Protein AF-A0A950NFQ5-F1 (afdb_monomer_lite)

Secondary structure (DSSP, 8-state):
--TTS-------SEEEE-TTSEEEEE-TT--SSS---SGGG-----EEEEE--TTTTT---GGG--S--EEEEEEEE-SS-SSTT-TTTTEEEEEEETTTTEEEEEETTSPBP--PPTTTT--TTSPTTEEEEEEEEETTEEEEEEEEB-TTSSSB---TTBEEEEEE-TTSSB-BGGGB-EEEESTT-BSEEEEEEEPTTGGG---TT-PPEEEEEETTT-BEEEEETTT--EEEE-B-SSSPBPB-TTEEEEEE--SBTTB-TT-EEEEE-TTTTTS-EEEEE----TT----THHHHHHHHHHHHHHHHHHHHHHHHHHT--HHHHHHHHHHHHHHHHHHHHHHHHHHHHHHHHTT-

Sequence (360 aa):
PDKAGQATSLPAVFLFATEDGTIVGWNPGIDPTGRFDGPNGASTHAVIAMDHSGNNFTNPDPGQQTGAVYKGLAVATSSTPIIPADADSTALLYVSNFRAGVVEVYDAKFNRVTALPAGAFRDPRLPAHYAPFNVQALGGKIYVSYARQNATGHDDVAGPHRGFVDVFNPDGNPGLPNGKVRLISRGPLDSPWGLAIAPQAFAGLGPPHNDPVLLVGNFGNGFINAFDATTGTPLGQLKDPDGEPIQIDGLWTLKFGNGGSGGAANTLYFTAGPFGESHGLFGSLNTAAPGSPEGPAEAQWVRANVEVVQLDLQQLIDDSSSGASAATIRQDVQTLDADSQKLSGVERAFAQDTLADAGR

pLDDT: mean 93.0, std 5.63, range [53.12, 98.94]

Radius of gyration: 21.9 Å; chains: 1; bounding box: 50×56×56 Å

Foldseek 3Di:
DFLVPDDDDDQAPDWDFAQLAFIWGADQRDEPVSQLPDPVSGHPDIGTLDDQNQCVVPDPDLLPGDGFGWQEKEKDAAPAALQPVDRQRRIKMWTWRQQVQFIWIAGSSRHTDPRFDDQQQDDPPDDPQKGFNYWYCAPQKIKTKIAGADPSSSDGDWDAQGIWIFIAHPSRFHGAPPRGTTQAGTHRATQWAAWDFADFCQLPFADPVRATKIWTQHQRWQWIWIARPHRSHTRGTDADLQRHTDGDHQWHYWYAAPCPPRDRRNKIWTWGQHLVNPDIDTDIDHHDHRPDDDDCVLVVVLVVLVVVLVVLVVVLVVCVVVVHDPVVNVVSVVSSVSSVVVSVVSVVVSVVVVVVVVVD

Structure (mmCIF, N/CA/C/O backbone):
data_AF-A0A950NFQ5-F1
#
_entry.id   AF-A0A950NFQ5-F1
#
loop_
_atom_site.group_PDB
_atom_site.id
_atom_site.type_symbol
_atom_site.label_atom_id
_atom_site.label_alt_id
_atom_site.label_comp_id
_atom_site.label_asym_id
_atom_site.label_entity_id
_atom_site.label_seq_id
_atom_site.pdbx_PDB_ins_code
_atom_site.Cartn_x
_atom_site.Cartn_y
_atom_site.Cartn_z
_atom_site.occupancy
_atom_site.B_iso_or_equiv
_atom_site.auth_seq_id
_atom_site.auth_comp_id
_atom_site.auth_asym_id
_atom_site.auth_atom_id
_atom_site.pdbx_PDB_model_num
ATOM 1 N N . PRO A 1 1 ? 12.672 19.219 -18.430 1.00 82.12 1 PRO A N 1
ATOM 2 C CA . PRO A 1 1 ? 14.057 19.747 -18.438 1.00 82.12 1 PRO A CA 1
ATOM 3 C C . PRO A 1 1 ? 14.540 19.981 -17.006 1.00 82.12 1 PRO A C 1
ATOM 5 O O . PRO A 1 1 ? 13.712 20.016 -16.098 1.00 82.12 1 PRO A O 1
ATOM 8 N N . ASP A 1 2 ? 15.844 20.149 -16.805 1.00 87.69 2 ASP A N 1
ATOM 9 C CA . ASP A 1 2 ? 16.364 20.722 -15.561 1.00 87.69 2 ASP A CA 1
ATOM 10 C C . ASP A 1 2 ? 16.234 22.259 -15.540 1.00 87.69 2 ASP A C 1
ATOM 12 O O . ASP A 1 2 ? 15.726 22.874 -16.483 1.00 87.69 2 ASP A O 1
ATOM 16 N N . LYS A 1 3 ? 16.700 22.901 -14.460 1.00 87.12 3 LYS A N 1
ATOM 17 C CA . LYS A 1 3 ? 16.652 24.368 -14.303 1.00 87.12 3 LYS A CA 1
ATOM 18 C C . LYS A 1 3 ? 17.469 25.136 -15.347 1.00 87.12 3 LYS A C 1
ATOM 20 O O . LYS A 1 3 ? 17.242 26.328 -15.524 1.00 87.12 3 LYS A O 1
ATOM 25 N N . ALA A 1 4 ? 18.411 24.483 -16.027 1.00 88.12 4 ALA A N 1
ATOM 26 C CA . ALA A 1 4 ? 19.171 25.073 -17.125 1.00 88.12 4 ALA A CA 1
ATOM 27 C C . ALA A 1 4 ? 18.482 24.867 -18.488 1.00 88.12 4 ALA A C 1
ATOM 29 O O . ALA A 1 4 ? 19.031 25.256 -19.519 1.00 88.12 4 ALA A O 1
ATOM 30 N N . GLY A 1 5 ? 17.292 24.257 -18.511 1.00 83.44 5 GLY A N 1
ATOM 31 C CA . GLY A 1 5 ? 16.557 23.946 -19.732 1.00 83.44 5 GLY A CA 1
ATOM 32 C C . GLY A 1 5 ? 17.081 22.710 -20.466 1.00 83.44 5 GLY A C 1
ATOM 33 O O . GLY A 1 5 ? 16.646 22.453 -21.588 1.00 83.44 5 GLY A O 1
ATOM 34 N N . GLN A 1 6 ? 17.995 21.934 -19.872 1.00 87.12 6 GLN A N 1
ATOM 35 C CA . GLN A 1 6 ? 18.568 20.758 -20.526 1.00 87.12 6 GLN A CA 1
ATOM 36 C C . GLN A 1 6 ? 17.659 19.534 -20.373 1.00 87.12 6 GLN A C 1
ATOM 38 O O . GLN A 1 6 ? 16.977 19.346 -19.360 1.00 87.12 6 GLN A O 1
ATOM 43 N N . ALA A 1 7 ? 17.623 18.693 -21.409 1.00 85.81 7 ALA A N 1
ATOM 44 C CA . ALA A 1 7 ? 16.957 17.399 -21.352 1.00 85.81 7 ALA A CA 1
ATOM 45 C C . ALA A 1 7 ? 17.807 16.437 -20.508 1.00 85.81 7 ALA A C 1
ATOM 47 O O . ALA A 1 7 ? 18.794 15.882 -20.985 1.00 85.81 7 ALA A O 1
ATOM 48 N N . THR A 1 8 ? 17.406 16.265 -19.252 1.00 85.69 8 THR A N 1
ATOM 49 C CA . THR A 1 8 ? 18.132 15.504 -18.231 1.00 85.69 8 THR A CA 1
ATOM 50 C C . THR A 1 8 ? 17.191 14.476 -17.598 1.00 85.69 8 THR A C 1
ATOM 52 O O . THR A 1 8 ? 15.994 14.731 -17.464 1.00 85.69 8 THR A O 1
ATOM 55 N N . SER A 1 9 ? 17.732 13.324 -17.191 1.00 84.44 9 SER A N 1
ATOM 56 C CA . SER A 1 9 ? 17.061 12.358 -16.311 1.00 84.44 9 SER A CA 1
ATOM 57 C C . SER A 1 9 ? 17.780 12.324 -14.963 1.00 84.44 9 SER A C 1
ATOM 59 O O . SER A 1 9 ? 19.012 12.335 -14.920 1.00 84.44 9 SER A O 1
ATOM 61 N N . LEU A 1 10 ? 17.020 12.307 -13.869 1.00 88.44 10 LEU A N 1
ATOM 62 C CA . LEU A 1 10 ? 17.530 12.202 -12.502 1.00 88.44 10 LEU A CA 1
ATOM 63 C C . LEU A 1 10 ? 16.769 11.105 -11.747 1.00 88.44 10 LEU A C 1
ATOM 65 O O . LEU A 1 10 ? 15.600 10.867 -12.056 1.00 88.44 10 LEU A O 1
ATOM 69 N N . PRO A 1 11 ? 17.386 10.469 -10.732 1.00 89.94 11 PRO A N 1
ATOM 70 C CA . PRO A 1 11 ? 16.697 9.493 -9.895 1.00 89.94 11 PRO A CA 1
ATOM 71 C C . PRO A 1 11 ? 15.436 10.087 -9.263 1.00 89.94 11 PRO A C 1
ATOM 73 O O . PRO A 1 11 ? 15.474 11.194 -8.721 1.00 89.94 11 PRO A O 1
ATOM 76 N N . ALA A 1 12 ? 14.324 9.359 -9.314 1.00 92.12 12 ALA A N 1
ATOM 77 C CA . ALA A 1 12 ? 13.096 9.782 -8.656 1.00 92.12 12 ALA A CA 1
ATOM 78 C C . ALA A 1 12 ? 13.281 9.800 -7.129 1.00 92.12 12 ALA A C 1
ATOM 80 O O . ALA A 1 12 ? 13.853 8.877 -6.551 1.00 92.12 12 ALA A O 1
ATOM 81 N N . VAL A 1 13 ? 12.786 10.854 -6.480 1.00 92.62 13 VAL A N 1
ATOM 82 C CA . VAL A 1 13 ? 12.695 10.946 -5.014 1.00 92.62 13 VAL A CA 1
ATOM 83 C C . VAL A 1 13 ? 11.428 10.243 -4.529 1.00 92.62 13 VAL A C 1
ATOM 85 O O . VAL A 1 13 ? 11.452 9.561 -3.508 1.00 92.62 13 VAL A O 1
ATOM 88 N N . PHE A 1 14 ? 10.344 10.368 -5.297 1.00 92.44 14 PHE A N 1
ATOM 89 C CA . PHE A 1 14 ? 9.097 9.639 -5.087 1.00 92.44 14 PHE A CA 1
ATOM 90 C C . PHE A 1 14 ? 8.694 8.911 -6.364 1.00 92.44 14 PHE A C 1
ATOM 92 O O . PHE A 1 14 ? 8.826 9.455 -7.461 1.00 92.44 14 PHE A O 1
ATOM 99 N N . LEU A 1 15 ? 8.190 7.692 -6.199 1.00 95.31 15 LEU A N 1
ATOM 100 C CA . LEU A 1 15 ? 7.553 6.911 -7.251 1.00 95.31 15 LEU A CA 1
ATOM 101 C C . LEU A 1 15 ? 6.092 6.706 -6.885 1.00 95.31 15 LEU A C 1
ATOM 103 O O . LEU A 1 15 ? 5.779 6.451 -5.723 1.00 95.31 15 LEU A O 1
ATOM 107 N N . PHE A 1 16 ? 5.227 6.773 -7.887 1.00 95.19 16 PHE A N 1
ATOM 108 C CA . PHE A 1 16 ? 3.797 6.560 -7.738 1.00 95.19 16 PHE A CA 1
ATOM 109 C C . PHE A 1 16 ? 3.345 5.504 -8.743 1.00 95.19 16 PHE A C 1
ATOM 111 O O . PHE A 1 16 ? 3.762 5.520 -9.904 1.00 95.19 16 PHE A O 1
ATOM 118 N N . ALA A 1 17 ? 2.498 4.594 -8.275 1.00 96.25 17 ALA A N 1
ATOM 119 C CA . ALA A 1 17 ? 1.718 3.699 -9.113 1.00 96.25 17 ALA A CA 1
ATOM 120 C C . ALA A 1 17 ? 0.348 4.332 -9.332 1.00 96.25 17 ALA A C 1
ATOM 122 O O . ALA A 1 17 ? -0.205 4.911 -8.398 1.00 96.25 17 ALA A O 1
ATOM 123 N N . THR A 1 18 ? -0.173 4.232 -10.550 1.00 95.81 18 THR A N 1
ATOM 124 C CA . THR A 1 18 ? -1.505 4.735 -10.882 1.00 95.81 18 THR A CA 1
ATOM 125 C C . THR A 1 18 ? -2.417 3.600 -11.322 1.00 95.81 18 THR A C 1
ATOM 127 O O . THR A 1 18 ? -1.996 2.638 -11.977 1.00 95.81 18 THR A O 1
ATOM 130 N N . GLU A 1 19 ? -3.699 3.743 -11.009 1.00 94.50 19 GLU A N 1
ATOM 131 C CA . GLU A 1 19 ? -4.731 2.813 -11.469 1.00 94.50 19 GLU A CA 1
ATOM 132 C C . GLU A 1 19 ? -4.954 2.895 -12.980 1.00 94.50 19 GLU A C 1
ATOM 134 O O . GLU A 1 19 ? -5.378 1.924 -13.598 1.00 94.50 19 GLU A O 1
ATOM 139 N N . ASP A 1 20 ? -4.529 3.996 -13.597 1.00 91.69 20 ASP A N 1
ATOM 140 C CA . ASP A 1 20 ? -4.517 4.149 -15.045 1.00 91.69 20 ASP A CA 1
ATOM 141 C C . ASP A 1 20 ? -3.406 3.348 -15.733 1.00 91.69 20 ASP A C 1
ATOM 143 O O . ASP A 1 20 ? -3.379 3.302 -16.960 1.00 91.69 20 ASP A O 1
ATOM 147 N N . GLY A 1 21 ? -2.502 2.703 -14.990 1.00 95.81 21 GLY A N 1
ATOM 148 C CA . GLY A 1 21 ? -1.485 1.809 -15.546 1.00 95.81 21 GLY A CA 1
ATOM 149 C C . GLY A 1 21 ? -0.158 2.489 -15.874 1.00 95.81 21 GLY A C 1
ATOM 150 O O . GLY A 1 21 ? 0.601 1.996 -16.711 1.00 95.81 21 GLY A O 1
ATOM 151 N N . THR A 1 22 ? 0.155 3.604 -15.217 1.00 96.44 22 THR A N 1
ATOM 152 C CA . THR A 1 22 ? 1.453 4.282 -15.330 1.00 96.44 22 THR A CA 1
ATOM 153 C C . THR A 1 22 ? 2.252 4.184 -14.032 1.00 96.44 22 THR A C 1
ATOM 155 O O . THR A 1 22 ? 1.696 4.142 -12.934 1.00 96.44 22 THR A O 1
ATOM 158 N N . ILE A 1 23 ? 3.580 4.161 -14.154 1.00 96.81 23 ILE A N 1
ATOM 159 C CA . ILE A 1 23 ? 4.483 4.468 -13.042 1.00 96.81 23 ILE A CA 1
ATOM 160 C C . ILE A 1 23 ? 5.077 5.840 -13.311 1.00 96.81 23 ILE A C 1
ATOM 162 O O . ILE A 1 23 ? 5.684 6.067 -14.363 1.00 96.81 23 ILE A O 1
ATOM 166 N N . VAL A 1 24 ? 4.916 6.750 -12.357 1.00 95.56 24 VAL A N 1
ATOM 167 C CA . VAL A 1 24 ? 5.412 8.123 -12.464 1.00 95.56 24 VAL A CA 1
ATOM 168 C C . VAL A 1 24 ? 6.455 8.394 -11.388 1.00 95.56 24 VAL A C 1
ATOM 170 O O . VAL A 1 24 ? 6.346 7.926 -10.256 1.00 95.56 24 VAL A O 1
ATOM 173 N N . GLY A 1 25 ? 7.501 9.128 -11.754 1.00 95.12 25 GLY A N 1
ATOM 174 C CA . GLY A 1 25 ? 8.592 9.514 -10.870 1.00 95.12 25 GLY A CA 1
ATOM 175 C C . GLY A 1 25 ? 8.653 11.022 -10.706 1.00 95.12 25 GLY A C 1
ATOM 176 O O . GLY A 1 25 ? 8.598 11.766 -11.684 1.00 95.12 25 GLY A O 1
ATOM 177 N N . TRP A 1 26 ? 8.795 11.485 -9.470 1.00 96.06 26 TRP A N 1
ATOM 178 C CA . TRP A 1 26 ? 8.990 12.897 -9.172 1.00 96.06 26 TRP A CA 1
ATOM 179 C C . TRP A 1 26 ? 10.407 13.162 -8.678 1.00 96.06 26 TRP A C 1
ATOM 181 O O . TRP A 1 26 ? 10.911 12.488 -7.775 1.00 96.06 26 TRP A O 1
ATOM 191 N N . ASN A 1 27 ? 11.038 14.182 -9.252 1.00 95.00 27 ASN A N 1
ATOM 192 C CA . ASN A 1 27 ? 12.279 14.765 -8.766 1.00 95.00 27 ASN A CA 1
ATOM 193 C C . ASN A 1 27 ? 12.124 16.296 -8.798 1.00 95.00 27 ASN A C 1
ATOM 195 O O . ASN A 1 27 ? 11.771 16.834 -9.849 1.00 95.00 27 ASN A O 1
ATOM 199 N N . PRO A 1 28 ? 12.423 17.022 -7.704 1.00 94.69 28 PRO A N 1
ATOM 200 C CA . PRO A 1 28 ? 12.207 18.469 -7.641 1.00 94.69 28 PRO A CA 1
ATOM 201 C C . PRO A 1 28 ? 13.049 19.260 -8.656 1.00 94.69 28 PRO A C 1
ATOM 203 O O . PRO A 1 28 ? 12.740 20.415 -8.936 1.00 94.69 28 PRO A O 1
ATOM 206 N N . GLY A 1 29 ? 14.117 18.665 -9.194 1.00 94.56 29 GLY A N 1
ATOM 207 C CA . GLY A 1 29 ? 14.986 19.253 -10.209 1.00 94.56 29 GLY A CA 1
ATOM 208 C C . GLY A 1 29 ? 14.572 18.969 -11.654 1.00 94.56 29 GLY A C 1
ATOM 209 O O . GLY A 1 29 ? 15.207 19.519 -12.550 1.00 94.56 29 GLY A O 1
ATOM 210 N N . ILE A 1 30 ? 13.538 18.155 -11.894 1.00 94.25 30 ILE A N 1
ATOM 211 C CA . ILE A 1 30 ? 13.037 17.827 -13.235 1.00 94.25 30 ILE A CA 1
ATOM 212 C C . ILE A 1 30 ? 11.608 18.336 -13.390 1.00 94.25 30 ILE A C 1
ATOM 214 O O . ILE A 1 30 ? 10.695 17.835 -12.741 1.00 94.25 30 ILE A O 1
ATOM 218 N N . ASP A 1 31 ? 11.411 19.293 -14.295 1.00 93.44 31 ASP A N 1
ATOM 219 C CA . ASP A 1 31 ? 10.093 19.837 -14.620 1.00 93.44 31 ASP A CA 1
ATOM 220 C C . ASP A 1 31 ? 9.838 19.719 -16.135 1.00 93.44 31 ASP A C 1
ATOM 222 O O . ASP A 1 31 ? 10.583 20.317 -16.920 1.00 93.44 31 ASP A O 1
ATOM 226 N N . PRO A 1 32 ? 8.837 18.945 -16.594 1.00 90.31 32 PRO A N 1
ATOM 227 C CA . PRO A 1 32 ? 8.491 18.831 -18.009 1.00 90.31 32 PRO A CA 1
ATOM 228 C C . PRO A 1 32 ? 8.012 20.155 -18.624 1.00 90.31 32 PRO A C 1
ATOM 230 O O . PRO A 1 32 ? 8.203 20.358 -19.820 1.00 90.31 32 PRO A O 1
ATOM 233 N N . THR A 1 33 ? 7.457 21.074 -17.830 1.00 91.75 33 THR A N 1
ATOM 234 C CA . THR A 1 33 ? 7.042 22.416 -18.274 1.00 91.75 33 THR A CA 1
ATOM 235 C C . THR A 1 33 ? 8.194 23.423 -18.270 1.00 91.75 33 THR A C 1
ATOM 237 O O . THR A 1 33 ? 8.119 24.455 -18.936 1.00 91.75 33 THR A O 1
ATOM 240 N N . GLY A 1 34 ? 9.261 23.129 -17.518 1.00 91.38 34 GLY A N 1
ATOM 241 C CA . GLY A 1 34 ? 10.412 24.009 -17.319 1.00 91.38 34 GLY A CA 1
ATOM 242 C C . GLY A 1 34 ? 10.149 25.221 -16.420 1.00 91.38 34 GLY A C 1
ATOM 243 O O . GLY A 1 34 ? 10.999 26.107 -16.370 1.00 91.38 34 GLY A O 1
ATOM 244 N N . ARG A 1 35 ? 8.999 25.289 -15.734 1.00 93.00 35 ARG A N 1
ATOM 245 C CA . ARG A 1 35 ? 8.599 26.467 -14.948 1.00 93.00 35 ARG A CA 1
ATOM 246 C C . ARG A 1 35 ? 9.094 26.452 -13.509 1.00 93.00 35 ARG A C 1
ATOM 248 O O . ARG A 1 35 ? 9.501 27.498 -13.017 1.00 93.00 35 ARG A O 1
ATOM 255 N N . PHE A 1 36 ? 9.136 25.281 -12.871 1.00 93.94 36 PHE A N 1
ATOM 256 C CA . PHE A 1 36 ? 9.538 25.127 -11.474 1.00 93.94 36 PHE A CA 1
ATOM 257 C C . PHE A 1 36 ? 8.681 25.975 -10.519 1.00 93.94 36 PHE A C 1
ATOM 259 O O . PHE A 1 36 ? 9.206 26.649 -9.635 1.00 93.94 36 PHE A O 1
ATOM 266 N N . ASP A 1 37 ? 7.357 25.933 -10.697 1.00 94.75 37 ASP A N 1
ATOM 267 C CA . ASP A 1 37 ? 6.388 26.783 -9.982 1.00 94.75 37 ASP A CA 1
ATOM 268 C C . ASP A 1 37 ? 6.202 26.413 -8.491 1.00 94.75 37 ASP A C 1
ATOM 270 O O . ASP A 1 37 ? 5.432 27.047 -7.769 1.00 94.75 37 ASP A O 1
ATOM 274 N N . GLY A 1 38 ? 6.891 25.380 -8.003 1.00 93.50 38 GLY A N 1
ATOM 275 C CA . GLY A 1 38 ? 6.785 24.910 -6.628 1.00 93.50 38 GLY A CA 1
ATOM 276 C C . GLY A 1 38 ? 7.625 25.712 -5.629 1.00 93.50 38 GLY A C 1
ATOM 277 O O . GLY A 1 38 ? 8.517 26.485 -6.000 1.00 93.50 38 GLY A O 1
ATOM 278 N N . PRO A 1 39 ? 7.411 25.487 -4.320 1.00 93.38 39 PRO A N 1
ATOM 279 C CA . PRO A 1 39 ? 8.210 26.105 -3.268 1.00 93.38 39 PRO A CA 1
ATOM 280 C C . PRO A 1 39 ? 9.713 25.902 -3.493 1.00 93.38 39 PRO A C 1
ATOM 282 O O . PRO A 1 39 ? 10.164 24.807 -3.830 1.00 93.38 39 PRO A O 1
ATOM 285 N N . ASN A 1 40 ? 10.501 26.963 -3.294 1.00 92.50 40 ASN A N 1
ATOM 286 C CA . ASN A 1 40 ? 11.952 26.981 -3.541 1.00 92.50 40 ASN A CA 1
ATOM 287 C C . ASN A 1 40 ? 12.353 26.658 -4.998 1.00 92.50 40 ASN A C 1
ATOM 289 O O . ASN A 1 40 ? 13.476 26.215 -5.271 1.00 92.50 40 ASN A O 1
ATOM 293 N N . GLY A 1 41 ? 11.442 26.883 -5.948 1.00 92.94 41 GLY A N 1
ATOM 294 C CA . GLY A 1 41 ? 11.645 26.561 -7.354 1.00 92.94 41 GLY A CA 1
ATOM 295 C C . GLY A 1 41 ? 11.758 25.056 -7.580 1.00 92.94 41 GLY A C 1
ATOM 296 O O . GLY A 1 41 ? 12.645 24.617 -8.313 1.00 92.94 41 GLY A O 1
ATOM 297 N N . ALA A 1 42 ? 10.976 24.256 -6.859 1.00 94.25 42 ALA A N 1
ATOM 298 C CA . ALA A 1 42 ? 10.868 22.824 -7.102 1.00 94.25 42 ALA A CA 1
ATOM 299 C C . ALA A 1 42 ? 9.860 22.553 -8.226 1.00 94.25 42 ALA A C 1
ATOM 301 O O . ALA A 1 42 ? 8.890 23.290 -8.394 1.00 94.25 42 ALA A O 1
ATOM 302 N N . SER A 1 43 ? 10.069 21.475 -8.976 1.00 94.56 43 SER A N 1
ATOM 303 C CA . SER A 1 43 ? 9.054 20.953 -9.890 1.00 94.56 43 SER A CA 1
ATOM 304 C C . SER A 1 43 ? 7.791 20.565 -9.121 1.00 94.56 43 SER A C 1
ATOM 306 O O . SER A 1 43 ? 7.864 19.891 -8.092 1.00 94.56 43 SER A O 1
ATOM 308 N N . THR A 1 44 ? 6.631 20.937 -9.647 1.00 94.44 44 THR A N 1
ATOM 309 C CA . THR A 1 44 ? 5.309 20.481 -9.183 1.00 94.44 44 THR A CA 1
ATOM 310 C C . THR A 1 44 ? 4.786 19.299 -10.001 1.00 94.44 44 THR A C 1
ATOM 312 O O . THR A 1 44 ? 3.666 18.846 -9.788 1.00 94.44 44 THR A O 1
ATOM 315 N N . HIS A 1 45 ? 5.591 18.778 -10.930 1.00 93.50 45 HIS A N 1
ATOM 316 C CA . HIS A 1 45 ? 5.184 17.769 -11.900 1.00 93.50 45 HIS A CA 1
ATOM 317 C C . HIS A 1 45 ? 6.015 16.492 -11.760 1.00 93.50 45 HIS A C 1
ATOM 319 O O . HIS A 1 45 ? 7.247 16.528 -11.760 1.00 93.50 45 HIS A O 1
ATOM 325 N N . ALA A 1 46 ? 5.339 15.348 -11.681 1.00 93.81 46 ALA A N 1
ATOM 326 C CA . ALA A 1 46 ? 5.963 14.045 -11.889 1.00 93.81 46 ALA A CA 1
ATOM 327 C C . ALA A 1 46 ? 6.064 13.735 -13.393 1.00 93.81 46 ALA A C 1
ATOM 329 O O . ALA A 1 46 ? 5.318 14.281 -14.208 1.00 93.81 46 ALA A O 1
ATOM 330 N N . VAL A 1 47 ? 6.987 12.850 -13.764 1.00 92.94 47 VAL A N 1
ATOM 331 C CA . VAL A 1 47 ? 7.215 12.409 -15.146 1.00 92.94 47 VAL A CA 1
ATOM 332 C C . VAL A 1 47 ? 6.887 10.925 -15.258 1.00 92.94 47 VAL A C 1
ATOM 334 O O . VAL A 1 47 ? 7.246 10.141 -14.380 1.00 92.94 47 VAL A O 1
ATOM 337 N N . ILE A 1 48 ? 6.220 10.528 -16.342 1.00 93.50 48 ILE A N 1
ATOM 338 C CA . ILE A 1 48 ? 5.929 9.121 -16.627 1.00 93.50 48 ILE A CA 1
ATOM 339 C C . ILE A 1 48 ? 7.242 8.380 -16.893 1.00 93.50 48 ILE A C 1
ATOM 341 O O . ILE A 1 48 ? 7.955 8.689 -17.846 1.00 93.50 48 ILE A O 1
ATOM 345 N N . ALA A 1 49 ? 7.552 7.411 -16.033 1.00 91.94 49 ALA A N 1
ATOM 346 C CA . ALA A 1 49 ? 8.689 6.510 -16.188 1.00 91.94 49 ALA A CA 1
ATOM 347 C C . ALA A 1 49 ? 8.299 5.260 -16.990 1.00 91.94 49 ALA A C 1
ATOM 349 O O . ALA A 1 49 ? 9.095 4.769 -17.786 1.00 91.94 49 ALA A O 1
ATOM 350 N N . MET A 1 50 ? 7.068 4.769 -16.806 1.00 94.38 50 MET A N 1
ATOM 351 C CA . MET A 1 50 ? 6.494 3.655 -17.566 1.00 94.38 50 MET A CA 1
ATOM 352 C C . MET A 1 50 ? 5.024 3.911 -17.870 1.00 94.38 50 MET A C 1
ATOM 354 O O . MET A 1 50 ? 4.284 4.365 -16.995 1.00 94.38 50 MET A O 1
ATOM 358 N N . ASP A 1 51 ? 4.601 3.557 -19.081 1.00 96.00 51 ASP A N 1
ATOM 359 C CA . ASP A 1 51 ? 3.220 3.693 -19.536 1.00 96.00 51 ASP A CA 1
ATOM 360 C C . ASP A 1 51 ? 2.684 2.362 -20.064 1.00 96.00 51 ASP A C 1
ATOM 362 O O . ASP A 1 51 ? 3.014 1.937 -21.172 1.00 96.00 51 ASP A O 1
ATOM 366 N N . HIS A 1 52 ? 1.843 1.714 -19.261 1.00 96.88 52 HIS A N 1
ATOM 367 C CA . HIS A 1 52 ? 1.061 0.538 -19.636 1.00 96.88 52 HIS A CA 1
ATOM 368 C C . HIS A 1 52 ? -0.441 0.838 -19.566 1.00 96.88 52 HIS A C 1
ATOM 370 O O . HIS A 1 52 ? -1.249 -0.056 -19.306 1.00 96.88 52 HIS A O 1
ATOM 376 N N . SER A 1 53 ? -0.832 2.089 -19.819 1.00 96.50 53 SER A N 1
ATOM 377 C CA . SER A 1 53 ? -2.224 2.529 -19.718 1.00 96.50 53 SER A CA 1
ATOM 378 C C . SER A 1 53 ? -3.148 1.965 -20.793 1.00 96.50 53 SER A C 1
ATOM 380 O O . SER A 1 53 ? -4.367 1.954 -20.624 1.00 96.50 53 SER A O 1
ATOM 382 N N . GLY A 1 54 ? -2.602 1.437 -21.892 1.00 95.62 54 GLY A N 1
ATOM 383 C CA . GLY A 1 54 ? -3.395 0.841 -22.965 1.00 95.62 54 GLY A CA 1
ATOM 384 C C . GLY A 1 54 ? -4.445 1.823 -23.494 1.00 95.62 54 GLY A C 1
ATOM 385 O O . GLY A 1 54 ? -4.107 2.865 -24.045 1.00 95.62 54 GLY A O 1
ATOM 386 N N . ASN A 1 55 ? -5.725 1.484 -23.337 1.00 94.50 55 ASN A N 1
ATOM 387 C CA . ASN A 1 55 ? -6.850 2.351 -23.695 1.00 94.50 55 ASN A CA 1
ATOM 388 C C . ASN A 1 55 ? -7.575 2.959 -22.474 1.00 94.50 55 ASN A C 1
ATOM 390 O O . ASN A 1 55 ? -8.663 3.498 -22.655 1.00 94.50 55 ASN A O 1
ATOM 394 N N . ASN A 1 56 ? -7.007 2.897 -21.262 1.00 93.50 56 ASN A N 1
ATOM 395 C CA . ASN A 1 56 ? -7.659 3.381 -20.035 1.00 93.50 56 ASN A CA 1
ATOM 396 C C . ASN A 1 56 ? -8.096 4.854 -20.152 1.00 93.50 56 ASN A C 1
ATOM 398 O O . ASN A 1 56 ? -9.205 5.198 -19.764 1.00 93.50 56 ASN A O 1
ATOM 402 N N . PHE A 1 57 ? -7.282 5.702 -20.792 1.00 88.69 57 PHE A N 1
ATOM 403 C CA . PHE A 1 57 ? -7.594 7.124 -20.999 1.00 88.69 57 PHE A CA 1
ATOM 404 C C . PHE A 1 57 ? -8.533 7.418 -22.174 1.00 88.69 57 PHE A C 1
ATOM 406 O O . PHE A 1 57 ? -9.054 8.525 -22.289 1.00 88.69 57 PHE A O 1
ATOM 413 N N . THR A 1 58 ? -8.695 6.475 -23.103 1.00 91.88 58 THR A N 1
ATOM 414 C CA . THR A 1 58 ? -9.446 6.702 -24.350 1.00 91.88 58 THR A CA 1
ATOM 415 C C . THR A 1 58 ? -10.778 5.970 -24.382 1.00 91.88 58 THR A C 1
ATOM 417 O O . THR A 1 58 ? -11.656 6.356 -25.153 1.00 91.88 58 THR A O 1
ATOM 420 N N . ASN A 1 59 ? -10.949 4.943 -23.546 1.00 91.50 59 ASN A N 1
ATOM 421 C CA . ASN A 1 59 ? -12.180 4.184 -23.440 1.00 91.50 59 ASN A CA 1
ATOM 422 C C . ASN A 1 59 ? -12.885 4.460 -22.101 1.00 91.50 59 ASN A C 1
ATOM 424 O O . ASN A 1 59 ? -12.391 4.030 -21.054 1.00 91.50 59 ASN A O 1
ATOM 428 N N . PRO A 1 60 ? -14.045 5.140 -22.121 1.00 88.25 60 PRO A N 1
ATOM 429 C CA . PRO A 1 60 ? -14.802 5.425 -20.910 1.00 88.25 60 PRO A CA 1
ATOM 430 C C . PRO A 1 60 ? -15.567 4.207 -20.372 1.00 88.25 60 PRO A C 1
ATOM 432 O O . PRO A 1 60 ? -16.113 4.305 -19.281 1.00 88.25 60 PRO A O 1
ATOM 435 N N . ASP A 1 61 ? -15.656 3.093 -21.113 1.00 92.00 61 ASP A N 1
ATOM 436 C CA . ASP A 1 61 ? -16.289 1.854 -20.643 1.00 92.00 61 ASP A CA 1
ATOM 437 C C . ASP A 1 61 ? -15.270 0.991 -19.873 1.00 92.00 61 ASP A C 1
ATOM 439 O O . ASP A 1 61 ? -14.399 0.377 -20.506 1.00 92.00 61 ASP A O 1
ATOM 443 N N . PRO A 1 62 ? -15.380 0.864 -18.532 1.00 88.94 62 PRO A N 1
ATOM 444 C CA . PRO A 1 62 ? -14.440 0.080 -17.731 1.00 88.94 62 PRO A CA 1
ATOM 445 C C . PRO A 1 62 ? -14.400 -1.403 -18.122 1.00 88.94 62 PRO A C 1
ATOM 447 O O . PRO A 1 62 ? -13.384 -2.066 -17.927 1.00 88.94 62 PRO A O 1
ATOM 450 N N . GLY A 1 63 ? -15.482 -1.940 -18.699 1.00 92.25 63 GLY A N 1
ATOM 451 C CA . GLY A 1 63 ? -15.542 -3.323 -19.177 1.00 92.25 63 GLY A CA 1
ATOM 452 C C . GLY A 1 63 ? -14.733 -3.577 -20.450 1.00 92.25 63 GLY A C 1
ATOM 453 O O . GLY A 1 63 ? -14.508 -4.732 -20.812 1.00 92.25 63 GLY A O 1
ATOM 454 N N . GLN A 1 64 ? -14.288 -2.518 -21.126 1.00 94.75 64 GLN A N 1
ATOM 455 C CA . GLN A 1 64 ? -13.490 -2.584 -22.351 1.00 94.75 64 GLN A CA 1
ATOM 456 C C . GLN A 1 64 ? -12.089 -1.983 -22.198 1.00 94.75 64 GLN A C 1
ATOM 458 O O . GLN A 1 64 ? -11.344 -1.877 -23.180 1.00 94.75 64 GLN A O 1
ATOM 463 N N . GLN A 1 65 ? -11.722 -1.583 -20.985 1.00 95.81 65 GLN A N 1
ATOM 464 C CA . GLN A 1 65 ? -10.385 -1.105 -20.684 1.00 95.81 65 GLN A CA 1
ATOM 465 C C . GLN A 1 65 ? -9.377 -2.265 -20.620 1.00 95.81 65 GLN A C 1
ATOM 467 O O . GLN A 1 65 ? -9.680 -3.353 -20.133 1.00 95.81 65 GLN A O 1
ATOM 472 N N . THR A 1 66 ? -8.163 -2.039 -21.126 1.00 95.12 66 THR A N 1
ATOM 473 C CA . THR A 1 66 ? -7.131 -3.075 -21.306 1.00 95.12 66 THR A CA 1
ATOM 474 C C . THR A 1 66 ? -5.775 -2.719 -20.703 1.00 95.12 66 THR A C 1
ATOM 476 O O . THR A 1 66 ? -4.874 -3.554 -20.737 1.00 95.12 66 THR A O 1
ATOM 479 N N . GLY A 1 67 ? -5.590 -1.497 -20.196 1.00 97.00 67 GLY A N 1
ATOM 480 C CA . GLY A 1 67 ? -4.351 -1.092 -19.530 1.00 97.00 67 GLY A CA 1
ATOM 481 C C . GLY A 1 67 ? -4.107 -1.825 -18.215 1.00 97.00 67 GLY A C 1
ATOM 482 O O . GLY A 1 67 ? -4.985 -2.516 -17.696 1.00 97.00 67 GLY A O 1
ATOM 483 N N . ALA A 1 68 ? -2.915 -1.668 -17.655 1.00 97.94 68 ALA A N 1
ATOM 484 C CA . ALA A 1 68 ? -2.641 -2.105 -16.295 1.00 97.94 68 ALA A CA 1
ATOM 485 C C . ALA A 1 68 ? -3.490 -1.319 -15.281 1.00 97.94 68 ALA A C 1
ATOM 487 O O . ALA A 1 68 ? -3.947 -0.217 -15.574 1.00 97.94 68 ALA A O 1
ATOM 488 N N . VAL A 1 69 ? -3.676 -1.896 -14.092 1.00 98.06 69 VAL A N 1
ATOM 489 C CA . VAL A 1 69 ? -4.215 -1.197 -12.915 1.00 98.06 69 VAL A CA 1
ATOM 490 C C . VAL A 1 69 ? -3.232 -1.435 -11.786 1.00 98.06 69 VAL A C 1
ATOM 492 O O . VAL A 1 69 ? -3.195 -2.534 -11.224 1.00 98.06 69 VAL A O 1
ATOM 495 N N . TYR A 1 70 ? -2.371 -0.455 -11.510 1.00 98.25 70 TYR A N 1
ATOM 496 C CA . TYR A 1 70 ? -1.349 -0.602 -10.482 1.00 98.25 70 TYR A CA 1
ATOM 497 C C . TYR A 1 70 ? -1.871 -0.125 -9.138 1.00 98.25 70 TYR A C 1
ATOM 499 O O . TYR A 1 70 ? -2.129 1.059 -8.954 1.00 98.25 70 TYR A O 1
ATOM 507 N N . LYS A 1 71 ? -1.992 -1.057 -8.191 1.00 97.38 71 LYS A N 1
ATOM 508 C CA . LYS A 1 71 ? -2.537 -0.772 -6.857 1.00 97.38 71 LYS A CA 1
ATOM 509 C C . LYS A 1 71 ? -1.455 -0.520 -5.806 1.00 97.38 71 LYS A C 1
ATOM 511 O O . LYS A 1 71 ? -1.770 -0.056 -4.724 1.00 97.38 71 LYS A O 1
ATOM 516 N N . GLY A 1 72 ? -0.188 -0.826 -6.086 1.00 96.81 72 GLY A N 1
ATOM 517 C CA . GLY A 1 72 ? 0.909 -0.691 -5.128 1.00 96.81 72 GLY A CA 1
ATOM 518 C C . GLY A 1 72 ? 2.278 -0.954 -5.748 1.00 96.81 72 GLY A C 1
ATOM 519 O O . GLY A 1 72 ? 2.399 -1.613 -6.786 1.00 96.81 72 GLY A O 1
ATOM 520 N N . LEU A 1 73 ? 3.323 -0.425 -5.108 1.00 97.31 73 LEU A N 1
ATOM 521 C CA . LEU A 1 73 ? 4.710 -0.631 -5.512 1.00 97.31 73 LEU A CA 1
ATOM 522 C C . LEU A 1 73 ? 5.644 -0.769 -4.310 1.00 97.31 73 LEU A C 1
ATOM 524 O O . LEU A 1 73 ? 5.417 -0.186 -3.250 1.00 97.31 73 LEU A O 1
ATOM 528 N N . ALA A 1 74 ? 6.731 -1.509 -4.504 1.00 97.81 74 ALA A N 1
ATOM 529 C CA . ALA A 1 74 ? 7.803 -1.651 -3.532 1.00 97.81 74 ALA A CA 1
ATOM 530 C C . ALA A 1 74 ? 9.159 -1.696 -4.226 1.00 97.81 74 ALA A C 1
ATOM 532 O O . ALA A 1 74 ? 9.284 -2.214 -5.331 1.00 97.81 74 ALA A O 1
ATOM 533 N N . VAL A 1 75 ? 10.192 -1.208 -3.547 1.00 97.12 75 VAL A N 1
ATOM 534 C CA . VAL A 1 75 ? 11.578 -1.323 -4.007 1.00 97.12 75 VAL A CA 1
ATOM 535 C C . VAL A 1 75 ? 12.336 -2.221 -3.042 1.00 97.12 75 VAL A C 1
ATOM 537 O O . VAL A 1 75 ? 12.288 -2.005 -1.831 1.00 97.12 75 VAL A O 1
ATOM 540 N N . ALA A 1 76 ? 13.062 -3.202 -3.575 1.00 97.06 76 ALA A N 1
ATOM 541 C CA . ALA A 1 76 ? 14.081 -3.925 -2.821 1.00 97.06 76 ALA A CA 1
ATOM 542 C C . ALA A 1 76 ? 15.453 -3.648 -3.425 1.00 97.06 76 ALA A C 1
ATOM 544 O O . ALA A 1 76 ? 15.615 -3.644 -4.645 1.00 97.06 76 ALA A O 1
ATOM 545 N N . THR A 1 77 ? 16.438 -3.437 -2.560 1.00 95.81 77 THR A N 1
ATOM 546 C CA . THR A 1 77 ? 17.825 -3.193 -2.950 1.00 95.81 77 THR A CA 1
ATOM 547 C C . THR A 1 77 ? 18.746 -4.232 -2.327 1.00 95.81 77 THR A C 1
ATOM 549 O O . THR A 1 77 ? 18.449 -4.819 -1.286 1.00 95.81 77 THR A O 1
ATOM 552 N N . SER A 1 78 ? 19.873 -4.475 -2.985 1.00 94.75 78 SER A N 1
ATOM 553 C CA . SER A 1 78 ? 20.908 -5.405 -2.552 1.00 94.75 78 SER A CA 1
ATOM 554 C C . SER A 1 78 ? 22.276 -4.910 -3.020 1.00 94.75 78 SER A C 1
ATOM 556 O O . SER A 1 78 ? 22.405 -4.281 -4.068 1.00 94.75 78 SER A O 1
ATOM 558 N N . SER A 1 79 ? 23.323 -5.209 -2.249 1.00 94.75 79 SER A N 1
ATOM 559 C CA . SER A 1 79 ? 24.711 -4.895 -2.623 1.00 94.75 79 SER A CA 1
ATOM 560 C C . SER A 1 79 ? 25.244 -5.771 -3.762 1.00 94.75 79 SER A C 1
ATOM 562 O O . SER A 1 79 ? 26.273 -5.458 -4.356 1.00 94.75 79 SER A O 1
ATOM 564 N N . THR A 1 80 ? 24.551 -6.867 -4.065 1.00 94.19 80 THR A N 1
ATOM 565 C CA . THR A 1 80 ? 24.824 -7.769 -5.190 1.00 94.19 80 THR A CA 1
ATOM 566 C C . THR A 1 80 ? 23.539 -7.982 -5.992 1.00 94.19 80 THR A C 1
ATOM 568 O O . THR A 1 80 ? 22.458 -7.789 -5.429 1.00 94.19 80 THR A O 1
ATOM 571 N N . PRO A 1 81 ? 23.617 -8.355 -7.282 1.00 95.12 81 PRO A N 1
ATOM 572 C CA . PRO A 1 81 ? 22.426 -8.603 -8.091 1.00 95.12 81 PRO A CA 1
ATOM 573 C C . PRO A 1 81 ? 21.445 -9.563 -7.402 1.00 95.12 81 PRO A C 1
ATOM 575 O O . PRO A 1 81 ? 21.837 -10.660 -7.004 1.00 95.12 81 PRO A O 1
ATOM 578 N N . ILE A 1 82 ? 20.181 -9.150 -7.253 1.00 96.50 82 ILE A N 1
ATOM 579 C CA . ILE A 1 82 ? 19.109 -9.993 -6.696 1.00 96.50 82 ILE A CA 1
ATOM 580 C C . ILE A 1 82 ? 18.878 -11.207 -7.600 1.00 96.50 82 ILE A C 1
ATOM 582 O O . ILE A 1 82 ? 18.653 -12.316 -7.122 1.00 96.50 82 ILE A O 1
ATOM 586 N N . ILE A 1 83 ? 18.969 -10.993 -8.910 1.00 94.94 83 ILE A N 1
ATOM 587 C CA . ILE A 1 83 ? 18.892 -12.027 -9.932 1.00 94.94 83 ILE A CA 1
ATOM 588 C C . ILE A 1 83 ? 20.308 -12.216 -10.477 1.00 94.94 83 ILE A C 1
ATOM 590 O O . ILE A 1 83 ? 20.815 -11.337 -11.172 1.00 94.94 83 ILE A O 1
ATOM 594 N N . PRO A 1 84 ? 20.970 -13.357 -10.211 1.00 91.06 84 PRO A N 1
ATOM 595 C CA . PRO A 1 84 ? 22.376 -13.544 -10.576 1.00 91.06 84 PRO A CA 1
ATOM 596 C C . PRO A 1 84 ? 22.682 -13.380 -12.071 1.00 91.06 84 PRO A C 1
ATOM 598 O O . PRO A 1 84 ? 23.799 -13.026 -12.437 1.00 91.06 84 PRO A O 1
ATOM 601 N N . ALA A 1 85 ? 21.697 -13.648 -12.933 1.00 89.31 85 ALA A N 1
ATOM 602 C CA . ALA A 1 85 ? 21.820 -13.529 -14.384 1.00 89.31 85 ALA A CA 1
ATOM 603 C C . ALA A 1 85 ? 21.575 -12.103 -14.918 1.00 89.31 85 ALA A C 1
ATOM 605 O O . ALA A 1 85 ? 21.722 -11.881 -16.117 1.00 89.31 85 ALA A O 1
ATOM 606 N N . ASP A 1 86 ? 21.204 -11.152 -14.058 1.00 88.25 86 ASP A N 1
ATOM 607 C CA . ASP A 1 86 ? 20.855 -9.783 -14.429 1.00 88.25 86 ASP A CA 1
ATOM 608 C C . ASP A 1 86 ? 21.639 -8.784 -13.567 1.00 88.25 86 ASP A C 1
ATOM 610 O O . ASP A 1 86 ? 21.309 -8.538 -12.407 1.00 88.25 86 ASP A O 1
ATOM 614 N N . ALA A 1 87 ? 22.697 -8.197 -14.128 1.00 89.19 87 ALA A N 1
ATOM 615 C CA . ALA A 1 87 ? 23.581 -7.288 -13.400 1.00 89.19 87 ALA A CA 1
ATOM 616 C C . ALA A 1 87 ? 22.904 -5.974 -12.962 1.00 89.19 87 ALA A C 1
ATOM 618 O O . ALA A 1 87 ? 23.374 -5.348 -12.010 1.00 89.19 87 ALA A O 1
ATOM 619 N N . ASP A 1 88 ? 21.804 -5.572 -13.610 1.00 88.88 88 ASP A N 1
ATOM 620 C CA . ASP A 1 88 ? 21.047 -4.363 -13.267 1.00 88.88 88 ASP A CA 1
ATOM 621 C C . ASP A 1 88 ? 20.041 -4.613 -12.114 1.00 88.88 88 ASP A C 1
ATOM 623 O O . ASP A 1 88 ? 19.399 -3.683 -11.627 1.00 88.88 88 ASP A O 1
ATOM 627 N N . SER A 1 89 ? 19.961 -5.846 -11.592 1.00 93.19 89 SER A N 1
ATOM 628 C CA . SER A 1 89 ? 19.034 -6.251 -10.519 1.00 93.19 89 SER A CA 1
ATOM 629 C C . SER A 1 89 ? 19.525 -5.969 -9.086 1.00 93.19 89 SER A C 1
ATOM 631 O O . SER A 1 89 ? 19.078 -6.602 -8.129 1.00 93.19 89 SER A O 1
ATOM 633 N N . THR A 1 90 ? 20.453 -5.027 -8.889 1.00 94.44 90 THR A N 1
ATOM 634 C CA . THR A 1 90 ? 20.845 -4.566 -7.534 1.00 94.44 90 THR A CA 1
ATOM 635 C C . THR A 1 90 ? 19.763 -3.706 -6.876 1.00 94.44 90 THR A C 1
ATOM 637 O O . THR A 1 90 ? 19.736 -3.559 -5.653 1.00 94.44 90 THR A O 1
ATOM 640 N N . ALA A 1 91 ? 18.831 -3.187 -7.672 1.00 95.19 91 ALA A N 1
ATOM 641 C CA . ALA A 1 91 ? 17.574 -2.618 -7.222 1.00 95.19 91 ALA A CA 1
ATOM 642 C C . ALA A 1 91 ? 16.456 -3.111 -8.142 1.00 95.19 91 ALA A C 1
ATOM 644 O O . ALA A 1 91 ? 16.581 -3.037 -9.362 1.00 95.19 91 ALA A O 1
ATOM 645 N N . LEU A 1 92 ? 15.374 -3.606 -7.547 1.00 97.62 92 LEU A N 1
ATOM 646 C CA . LEU A 1 92 ? 14.189 -4.064 -8.264 1.00 97.62 92 LEU A CA 1
ATOM 647 C C . LEU A 1 92 ? 12.955 -3.324 -7.756 1.00 97.62 92 LEU A C 1
ATOM 649 O O . LEU A 1 92 ? 12.761 -3.186 -6.544 1.00 97.62 92 LEU A O 1
ATOM 653 N N . LEU A 1 93 ? 12.125 -2.879 -8.695 1.00 98.06 93 LEU A N 1
ATOM 654 C CA . LEU A 1 93 ? 10.796 -2.332 -8.460 1.00 98.06 93 LEU A CA 1
ATOM 655 C C . LEU A 1 93 ? 9.764 -3.438 -8.694 1.00 98.06 93 LEU A C 1
ATOM 657 O O . LEU A 1 93 ? 9.669 -3.978 -9.793 1.00 98.06 93 LEU A O 1
ATOM 661 N N . TYR A 1 94 ? 8.977 -3.743 -7.670 1.00 98.75 94 TYR A N 1
ATOM 662 C CA . TYR A 1 94 ? 7.849 -4.667 -7.729 1.00 98.75 94 TYR A CA 1
ATOM 663 C C . TYR A 1 94 ? 6.568 -3.854 -7.803 1.00 98.75 94 TYR A C 1
ATOM 665 O O . TYR A 1 94 ? 6.407 -2.903 -7.039 1.00 98.75 94 TYR A O 1
ATOM 673 N N . VAL A 1 95 ? 5.658 -4.237 -8.690 1.00 98.62 95 VAL A N 1
ATOM 674 C CA . VAL A 1 95 ? 4.400 -3.522 -8.920 1.00 98.62 95 VAL A CA 1
ATOM 675 C C . VAL A 1 95 ? 3.250 -4.521 -8.928 1.00 98.62 95 VAL A C 1
ATOM 677 O O . VAL A 1 95 ? 3.321 -5.546 -9.608 1.00 98.62 95 VAL A O 1
ATOM 680 N N . SER A 1 96 ? 2.187 -4.244 -8.175 1.00 98.44 96 SER A N 1
ATOM 681 C CA . SER A 1 96 ? 0.972 -5.058 -8.198 1.00 98.44 96 SER A CA 1
ATOM 682 C C . SER A 1 96 ? 0.070 -4.633 -9.360 1.00 98.44 96 SER A C 1
ATOM 684 O O . SER A 1 96 ? -0.650 -3.642 -9.270 1.00 98.44 96 SER A O 1
ATOM 686 N N . ASN A 1 97 ? 0.100 -5.385 -10.467 1.00 98.44 97 ASN A N 1
ATOM 687 C CA . ASN A 1 97 ? -0.838 -5.201 -11.573 1.00 98.44 97 ASN A CA 1
ATOM 688 C C . ASN A 1 97 ? -2.114 -5.990 -11.275 1.00 98.44 97 ASN A C 1
ATOM 690 O O . ASN A 1 97 ? -2.216 -7.190 -11.560 1.00 98.44 97 ASN A O 1
ATOM 694 N N . PHE A 1 98 ? -3.073 -5.298 -10.665 1.00 98.50 98 PHE A N 1
ATOM 695 C CA . PHE A 1 98 ? -4.307 -5.881 -10.172 1.00 98.50 98 PHE A CA 1
ATOM 696 C C . PHE A 1 98 ? -5.110 -6.470 -11.327 1.00 98.50 98 PHE A C 1
ATOM 698 O O . PHE A 1 98 ? -5.362 -7.671 -11.316 1.00 98.50 98 PHE A O 1
ATOM 705 N N . ARG A 1 99 ? -5.390 -5.698 -12.390 1.00 97.88 99 ARG A N 1
ATOM 706 C CA . ARG A 1 99 ? -6.174 -6.172 -13.548 1.00 97.88 99 ARG A CA 1
ATOM 707 C C . ARG A 1 99 ? -5.608 -7.444 -14.174 1.00 97.88 99 ARG A C 1
ATOM 709 O O . ARG A 1 99 ? -6.367 -8.362 -14.469 1.00 97.88 99 ARG A O 1
ATOM 716 N N . ALA A 1 100 ? -4.289 -7.529 -14.334 1.00 96.94 100 ALA A N 1
ATOM 717 C CA . ALA A 1 100 ? -3.645 -8.712 -14.904 1.00 96.94 100 ALA A CA 1
ATOM 718 C C . ALA A 1 100 ? -3.472 -9.875 -13.906 1.00 96.94 100 ALA A C 1
ATOM 720 O O . ALA A 1 100 ? -3.141 -10.988 -14.320 1.00 96.94 100 ALA A O 1
ATOM 721 N N . GLY A 1 101 ? -3.659 -9.647 -12.602 1.00 97.62 101 GLY A N 1
ATOM 722 C CA . GLY A 1 101 ? -3.463 -10.665 -11.570 1.00 97.62 101 GLY A CA 1
ATOM 723 C C . GLY A 1 101 ? -2.002 -11.096 -11.420 1.00 97.62 101 GLY A C 1
ATOM 724 O O . GLY A 1 101 ? -1.717 -12.273 -11.174 1.00 97.62 101 GLY A O 1
ATOM 725 N N . VAL A 1 102 ? -1.053 -10.176 -11.624 1.00 97.56 102 VAL A N 1
ATOM 726 C CA . VAL A 1 102 ? 0.386 -10.478 -11.587 1.00 97.56 102 VAL A CA 1
ATOM 727 C C . VAL A 1 102 ? 1.166 -9.432 -10.796 1.00 97.56 102 VAL A C 1
ATOM 729 O O . VAL A 1 102 ? 0.804 -8.259 -10.763 1.00 97.56 102 VAL A O 1
ATOM 732 N N . VAL A 1 103 ? 2.270 -9.862 -10.185 1.00 98.69 103 VAL A N 1
ATOM 733 C CA . VAL A 1 103 ? 3.327 -8.943 -9.756 1.00 98.69 103 VAL A CA 1
ATOM 734 C C . VAL A 1 103 ? 4.279 -8.762 -10.931 1.00 98.69 103 VAL A C 1
ATOM 736 O O . VAL A 1 103 ? 4.766 -9.741 -11.502 1.00 98.69 103 VAL A O 1
ATOM 739 N N . GLU A 1 104 ? 4.524 -7.517 -11.307 1.00 98.19 104 GLU A N 1
ATOM 740 C CA . GLU A 1 104 ? 5.503 -7.149 -12.323 1.00 98.19 104 GLU A CA 1
ATOM 741 C C . GLU A 1 104 ? 6.791 -6.687 -11.652 1.00 98.19 104 GLU A C 1
ATOM 743 O O . GLU A 1 104 ? 6.756 -6.104 -10.569 1.00 98.19 104 GLU A O 1
ATOM 748 N N . VAL A 1 105 ? 7.930 -6.969 -12.286 1.00 98.31 105 VAL A N 1
ATOM 749 C CA . VAL A 1 105 ? 9.249 -6.648 -11.740 1.00 98.31 105 VAL A CA 1
ATOM 750 C C . VAL A 1 105 ? 10.056 -5.901 -12.784 1.00 98.31 105 VAL A C 1
ATOM 752 O O . VAL A 1 105 ? 10.170 -6.353 -13.929 1.00 98.31 105 VAL A O 1
ATOM 755 N N . TYR A 1 106 ? 10.620 -4.775 -12.367 1.00 96.56 106 TYR A N 1
ATOM 756 C CA . TYR A 1 106 ? 11.404 -3.879 -13.200 1.00 96.56 106 TYR A CA 1
ATOM 757 C C . TYR A 1 106 ? 12.772 -3.614 -12.574 1.00 96.56 106 TYR A C 1
ATOM 759 O O . TYR A 1 106 ? 12.899 -3.565 -11.349 1.00 96.56 106 TYR A O 1
ATOM 767 N N . ASP A 1 107 ? 13.790 -3.456 -13.414 1.00 92.81 107 ASP A N 1
ATOM 768 C CA . ASP A 1 107 ? 15.132 -3.056 -12.991 1.00 92.81 107 ASP A CA 1
ATOM 769 C C . ASP A 1 107 ? 15.198 -1.550 -12.654 1.00 92.81 107 ASP A C 1
ATOM 771 O O . ASP A 1 107 ? 14.226 -0.800 -12.794 1.00 92.81 107 ASP A O 1
ATOM 775 N N . ALA A 1 108 ? 16.372 -1.074 -12.233 1.00 87.38 108 ALA A N 1
ATOM 776 C CA . ALA A 1 108 ? 16.600 0.339 -11.916 1.00 87.38 108 ALA A CA 1
ATOM 777 C C . ALA A 1 108 ? 16.438 1.302 -13.115 1.00 87.38 108 ALA A C 1
ATOM 779 O O . ALA A 1 108 ? 16.411 2.519 -12.929 1.00 87.38 108 ALA A O 1
ATOM 780 N N . LYS A 1 109 ? 16.358 0.774 -14.341 1.00 87.62 109 LYS A N 1
ATOM 781 C CA . LYS A 1 109 ? 16.132 1.513 -15.590 1.00 87.62 109 LYS A CA 1
ATOM 782 C C . LYS A 1 109 ? 14.692 1.360 -16.088 1.00 87.62 109 LYS A C 1
ATOM 784 O O . LYS A 1 109 ? 14.407 1.788 -17.203 1.00 87.62 109 LYS A O 1
ATOM 789 N N . PHE A 1 110 ? 13.802 0.790 -15.273 1.00 90.88 110 PHE A N 1
ATOM 790 C CA . PHE A 1 110 ? 12.408 0.515 -15.609 1.00 90.88 110 PHE A CA 1
ATOM 791 C C . PHE A 1 110 ? 12.220 -0.496 -16.755 1.00 90.88 110 PHE A C 1
ATOM 793 O O . PHE A 1 110 ? 11.142 -0.580 -17.342 1.00 90.88 110 PHE A O 1
ATOM 800 N N . ASN A 1 111 ? 13.228 -1.317 -17.066 1.00 91.75 111 ASN A N 1
ATOM 801 C CA . ASN A 1 111 ? 13.039 -2.437 -17.983 1.00 91.75 111 ASN A CA 1
ATOM 802 C C . ASN A 1 111 ? 12.412 -3.608 -17.240 1.00 91.75 111 ASN A C 1
ATOM 804 O O . ASN A 1 111 ? 12.789 -3.926 -16.111 1.00 91.75 111 ASN A O 1
ATOM 808 N N . ARG A 1 112 ? 11.478 -4.298 -17.896 1.00 93.75 112 ARG A N 1
ATOM 809 C CA . ARG A 1 112 ? 10.882 -5.507 -17.335 1.00 93.75 112 ARG A CA 1
ATOM 810 C C . ARG A 1 112 ? 11.943 -6.593 -17.187 1.00 93.75 112 ARG A C 1
ATOM 812 O O . ARG A 1 112 ? 12.599 -6.971 -18.158 1.00 93.75 112 ARG A O 1
ATOM 819 N N . VAL A 1 113 ? 12.046 -7.150 -15.991 1.00 95.44 113 VAL A N 1
ATOM 820 C CA . VAL A 1 113 ? 12.962 -8.248 -15.700 1.00 95.44 113 VAL A CA 1
ATOM 821 C C . VAL A 1 113 ? 12.437 -9.534 -16.334 1.00 95.44 113 VAL A C 1
ATOM 823 O O . VAL A 1 113 ? 11.344 -10.006 -16.021 1.00 95.44 113 VAL A O 1
ATOM 826 N N . THR A 1 114 ? 13.232 -10.128 -17.222 1.00 91.56 114 THR A N 1
ATOM 827 C CA . THR A 1 114 ? 12.865 -11.355 -17.957 1.00 91.56 114 THR A CA 1
ATOM 828 C C . THR A 1 114 ? 13.575 -12.609 -17.450 1.00 91.56 114 THR A C 1
ATOM 830 O O . THR A 1 114 ? 13.158 -13.717 -17.776 1.00 91.56 114 THR A O 1
ATOM 833 N N . ALA A 1 115 ? 14.606 -12.452 -16.616 1.00 93.50 115 ALA A N 1
ATOM 834 C CA . ALA A 1 115 ? 15.422 -13.539 -16.076 1.00 93.50 115 ALA A CA 1
ATOM 835 C C . ALA A 1 115 ? 14.892 -14.124 -14.749 1.00 93.50 115 ALA A C 1
ATOM 837 O O . ALA A 1 115 ? 15.620 -14.825 -14.046 1.00 93.50 115 ALA A O 1
ATOM 838 N N . LEU A 1 116 ? 13.637 -13.836 -14.386 1.00 95.19 116 LEU A N 1
ATOM 839 C CA . LEU A 1 116 ? 13.014 -14.410 -13.195 1.00 95.19 116 LEU A CA 1
ATOM 840 C C . LEU A 1 116 ? 12.873 -15.942 -13.321 1.00 95.19 116 LEU A C 1
ATOM 842 O O . LEU A 1 116 ? 12.596 -16.449 -14.414 1.00 95.19 116 LEU A O 1
ATOM 846 N N . PRO A 1 117 ? 13.001 -16.693 -12.212 1.00 93.88 117 PRO A N 1
ATOM 847 C CA . PRO A 1 117 ? 12.726 -18.124 -12.181 1.00 93.88 117 PRO A CA 1
ATOM 848 C C . PRO A 1 117 ? 11.318 -18.470 -12.683 1.00 93.88 117 PRO A C 1
ATOM 850 O O . PRO A 1 117 ? 10.355 -17.718 -12.506 1.00 93.88 117 PRO A O 1
ATOM 853 N N . ALA A 1 118 ? 11.169 -19.663 -13.261 1.00 93.44 118 ALA A N 1
ATOM 854 C CA . ALA A 1 118 ? 9.857 -20.177 -13.633 1.00 93.44 118 ALA A CA 1
ATOM 855 C C . ALA A 1 118 ? 8.943 -20.263 -12.397 1.00 93.44 118 ALA A C 1
ATOM 857 O O . ALA A 1 118 ? 9.303 -20.866 -11.390 1.00 93.44 118 ALA A O 1
ATOM 858 N N . GLY A 1 119 ? 7.750 -19.671 -12.485 1.00 93.62 119 GLY A N 1
ATOM 859 C CA . GLY A 1 119 ? 6.805 -19.622 -11.365 1.00 93.62 119 GLY A CA 1
ATOM 860 C C . GLY A 1 119 ? 7.081 -18.521 -10.336 1.00 93.62 119 GLY A C 1
ATOM 861 O O . GLY A 1 119 ? 6.403 -18.499 -9.311 1.00 93.62 119 GLY A O 1
ATOM 862 N N . ALA A 1 120 ? 8.017 -17.601 -10.600 1.00 97.38 120 ALA A N 1
ATOM 863 C CA . ALA A 1 120 ? 8.235 -16.428 -9.758 1.00 97.38 120 ALA A CA 1
ATOM 864 C C . ALA A 1 120 ? 6.921 -15.674 -9.487 1.00 97.38 120 ALA A C 1
ATOM 866 O O . ALA A 1 120 ? 6.130 -15.443 -10.406 1.00 97.38 120 ALA A O 1
ATOM 867 N N . PHE A 1 121 ? 6.695 -15.307 -8.221 1.00 98.25 121 PHE A N 1
ATOM 868 C CA . PHE A 1 121 ? 5.489 -14.602 -7.763 1.00 98.25 121 PHE A CA 1
ATOM 869 C C . PHE A 1 121 ? 4.168 -15.319 -8.097 1.00 98.25 121 PHE A C 1
ATOM 871 O O . PHE A 1 121 ? 3.151 -14.684 -8.381 1.00 98.25 121 PHE A O 1
ATOM 878 N N . ARG A 1 122 ? 4.164 -16.660 -8.087 1.00 96.94 122 ARG A N 1
ATOM 879 C CA . ARG A 1 122 ? 2.953 -17.473 -8.272 1.00 96.94 122 ARG A CA 1
ATOM 880 C C . ARG A 1 122 ? 2.613 -18.277 -7.025 1.00 96.94 122 ARG A C 1
ATOM 882 O O . ARG A 1 122 ? 3.461 -18.974 -6.474 1.00 96.94 122 ARG A O 1
ATOM 889 N N . ASP A 1 123 ? 1.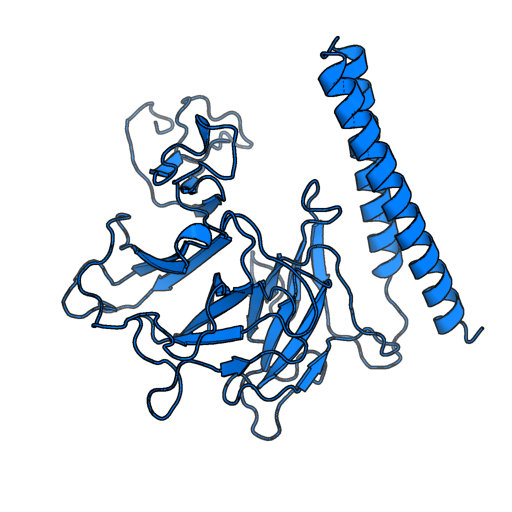333 -18.266 -6.660 1.00 97.75 123 ASP A N 1
ATOM 890 C CA . ASP A 1 123 ? 0.742 -19.238 -5.743 1.00 97.75 123 ASP A CA 1
ATOM 891 C C . ASP A 1 123 ? -0.301 -20.090 -6.481 1.00 97.75 123 ASP A C 1
ATOM 893 O O . ASP A 1 123 ? -1.396 -19.605 -6.775 1.00 97.75 123 ASP A O 1
ATOM 897 N N . PRO A 1 124 ? -0.021 -21.375 -6.761 1.00 95.75 124 PRO A N 1
ATOM 898 C CA . PRO A 1 124 ? -0.983 -22.257 -7.420 1.00 95.75 124 PRO A CA 1
ATOM 899 C C . PRO A 1 124 ? -2.229 -22.548 -6.565 1.00 95.75 124 PRO A C 1
ATOM 901 O O . PRO A 1 124 ? -3.180 -23.148 -7.059 1.00 95.75 124 PRO A O 1
ATOM 904 N N . ARG A 1 125 ? -2.235 -22.160 -5.282 1.00 96.50 125 ARG A N 1
ATOM 905 C CA . ARG A 1 125 ? -3.373 -22.316 -4.361 1.00 96.50 125 ARG A CA 1
ATOM 906 C C . ARG A 1 125 ? -4.140 -21.010 -4.148 1.00 96.50 125 ARG A C 1
ATOM 908 O O . ARG A 1 125 ? -5.031 -20.963 -3.293 1.00 96.50 125 ARG A O 1
ATOM 915 N N . LEU A 1 126 ? -3.801 -19.939 -4.864 1.00 97.94 126 LEU A N 1
ATOM 916 C CA . LEU A 1 126 ? -4.617 -18.731 -4.885 1.00 97.94 126 LEU A CA 1
ATOM 917 C C . LEU A 1 126 ? -5.930 -19.023 -5.624 1.00 97.94 126 LEU A C 1
ATOM 919 O O . LEU A 1 126 ? -5.890 -19.501 -6.759 1.00 97.94 126 LEU A O 1
ATOM 923 N N . PRO A 1 127 ? -7.102 -18.795 -5.000 1.00 97.56 127 PRO A N 1
ATOM 924 C CA . PRO A 1 127 ? -8.368 -18.976 -5.693 1.00 97.56 127 PRO A CA 1
ATOM 925 C C . PRO A 1 127 ? -8.477 -18.048 -6.904 1.00 97.56 127 PRO A C 1
ATOM 927 O O . PRO A 1 127 ? -7.963 -16.930 -6.888 1.00 97.56 127 PRO A O 1
ATOM 930 N N . ALA A 1 128 ? -9.205 -18.491 -7.929 1.00 95.88 128 ALA A N 1
ATOM 931 C CA . ALA A 1 128 ? -9.526 -17.646 -9.073 1.00 95.88 128 ALA A CA 1
ATOM 932 C C . ALA A 1 128 ? -10.203 -16.336 -8.628 1.00 95.88 128 ALA A C 1
ATOM 934 O O . ALA A 1 128 ? -10.913 -16.305 -7.618 1.00 95.88 128 ALA A O 1
ATOM 935 N N . HIS A 1 129 ? -10.014 -15.281 -9.424 1.00 95.31 129 HIS A N 1
ATOM 936 C CA . HIS A 1 129 ? -10.539 -13.930 -9.181 1.00 95.31 129 HIS A CA 1
ATOM 937 C C . HIS A 1 129 ? -9.941 -13.211 -7.965 1.00 95.31 129 HIS A C 1
ATOM 939 O O . HIS A 1 129 ? -10.551 -12.276 -7.453 1.00 95.31 129 HIS A O 1
ATOM 945 N N . TYR A 1 130 ? -8.766 -13.629 -7.495 1.00 98.56 130 TYR A N 1
ATOM 946 C CA . TYR A 1 130 ? -7.943 -12.849 -6.574 1.00 98.56 130 TYR A CA 1
ATOM 947 C C . TYR A 1 130 ? -6.694 -12.355 -7.298 1.00 98.56 130 TYR A C 1
ATOM 949 O O . TYR A 1 130 ? -6.083 -13.109 -8.055 1.00 98.56 130 TYR A O 1
ATOM 957 N N . ALA A 1 131 ? -6.306 -11.110 -7.035 1.00 98.69 131 ALA A N 1
ATOM 958 C CA . ALA A 1 131 ? -5.145 -10.473 -7.646 1.00 98.69 131 ALA A CA 1
ATOM 959 C C . ALA A 1 131 ? -4.298 -9.718 -6.615 1.00 98.69 131 ALA A C 1
ATOM 961 O O . ALA A 1 131 ? -4.831 -9.347 -5.563 1.00 98.69 131 ALA A O 1
ATOM 962 N N . PRO A 1 132 ? -2.995 -9.503 -6.894 1.00 98.75 132 PRO A N 1
ATOM 963 C CA . PRO A 1 132 ? -2.115 -8.706 -6.046 1.00 98.75 132 PRO A CA 1
ATOM 964 C C . PRO A 1 132 ? -2.698 -7.311 -5.831 1.00 98.75 132 PRO A C 1
ATOM 966 O O . PRO A 1 132 ? -2.782 -6.536 -6.778 1.00 98.75 132 PRO A O 1
ATOM 969 N N . PHE A 1 133 ? -3.105 -7.001 -4.605 1.00 98.62 133 PHE A N 1
ATOM 970 C CA . PHE A 1 133 ? -3.669 -5.705 -4.243 1.00 98.62 133 PHE A CA 1
ATOM 971 C C . PHE A 1 133 ? -2.564 -4.761 -3.761 1.00 98.62 133 PHE A C 1
ATOM 973 O O . PHE A 1 133 ? -2.474 -3.638 -4.236 1.00 98.62 133 PHE A O 1
ATOM 980 N N . ASN A 1 134 ? -1.621 -5.251 -2.952 1.00 98.62 134 ASN A N 1
ATOM 981 C CA . ASN A 1 134 ? -0.387 -4.532 -2.638 1.00 98.62 134 ASN A CA 1
ATOM 982 C C . ASN A 1 134 ? 0.846 -5.427 -2.756 1.00 98.62 134 ASN A C 1
ATOM 984 O O . ASN A 1 134 ? 0.762 -6.656 -2.695 1.00 98.62 134 ASN A O 1
ATOM 988 N N . VAL A 1 135 ? 2.007 -4.785 -2.842 1.00 98.75 135 VAL A N 1
ATOM 989 C CA . VAL A 1 135 ? 3.321 -5.403 -2.702 1.00 98.75 135 VAL A CA 1
ATOM 990 C C . VAL A 1 135 ? 4.185 -4.558 -1.765 1.00 98.75 135 VAL A C 1
ATOM 992 O O . VAL A 1 135 ? 4.217 -3.337 -1.876 1.00 98.75 135 VAL A O 1
ATOM 995 N N . GLN A 1 136 ? 4.876 -5.197 -0.819 1.00 98.38 136 GLN A N 1
ATOM 996 C CA . GLN A 1 136 ? 5.750 -4.538 0.157 1.00 98.38 136 GLN A CA 1
ATOM 997 C C . GLN A 1 136 ? 7.059 -5.310 0.337 1.00 98.38 136 GLN A C 1
ATOM 999 O O . GLN A 1 136 ? 7.064 -6.535 0.450 1.00 98.38 136 GLN A O 1
ATOM 1004 N N . ALA A 1 137 ? 8.179 -4.587 0.410 1.00 98.06 137 ALA A N 1
ATOM 1005 C CA . ALA A 1 137 ? 9.480 -5.154 0.750 1.00 98.06 137 ALA A CA 1
ATOM 1006 C C . ALA A 1 137 ? 9.704 -5.040 2.266 1.00 98.06 137 ALA A C 1
ATOM 1008 O O . ALA A 1 137 ? 9.961 -3.953 2.782 1.00 98.06 137 ALA A O 1
ATOM 1009 N N . LEU A 1 138 ? 9.596 -6.158 2.988 1.00 97.06 138 LEU A N 1
ATOM 1010 C CA . LEU A 1 138 ? 9.651 -6.204 4.452 1.00 97.06 138 LEU A CA 1
ATOM 1011 C C . LEU A 1 138 ? 10.636 -7.285 4.905 1.00 97.06 138 LEU A C 1
ATOM 1013 O O . LEU A 1 138 ? 10.531 -8.441 4.499 1.00 97.06 138 LEU A O 1
ATOM 1017 N N . GLY A 1 139 ?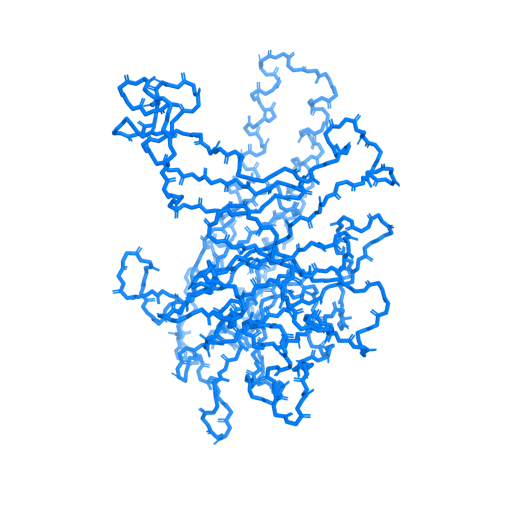 11.610 -6.922 5.745 1.00 93.12 139 GLY A N 1
ATOM 1018 C CA . GLY A 1 139 ? 12.558 -7.885 6.326 1.00 93.12 139 GLY A CA 1
ATOM 1019 C C . GLY A 1 139 ? 13.353 -8.703 5.294 1.00 93.12 139 GLY A C 1
ATOM 1020 O O . GLY A 1 139 ? 13.645 -9.871 5.533 1.00 93.12 139 GLY A O 1
ATOM 1021 N N . GLY A 1 140 ? 13.656 -8.126 4.125 1.00 95.25 140 GLY A N 1
ATOM 1022 C CA . GLY A 1 140 ? 14.355 -8.822 3.034 1.00 95.25 140 GLY A CA 1
ATOM 1023 C C . GLY A 1 140 ? 13.488 -9.805 2.235 1.00 95.25 140 GLY A C 1
ATOM 1024 O O . GLY A 1 140 ? 14.017 -10.573 1.433 1.00 95.25 140 GLY A O 1
ATOM 1025 N N . LYS A 1 141 ? 12.167 -9.796 2.440 1.00 98.06 141 LYS A N 1
ATOM 1026 C CA . LYS A 1 141 ? 11.180 -10.554 1.664 1.00 98.06 141 LYS A CA 1
ATOM 1027 C C . LYS A 1 141 ? 10.233 -9.611 0.929 1.00 98.06 141 LYS A C 1
ATOM 1029 O O . LYS A 1 141 ? 10.124 -8.435 1.273 1.00 98.06 141 LYS A O 1
ATOM 1034 N N . ILE A 1 142 ? 9.520 -10.155 -0.049 1.00 98.81 142 ILE A N 1
ATOM 1035 C CA . ILE A 1 142 ? 8.440 -9.477 -0.761 1.00 98.81 142 ILE A CA 1
ATOM 1036 C C . ILE A 1 142 ? 7.117 -10.063 -0.284 1.00 98.81 142 ILE A C 1
ATOM 1038 O O . ILE A 1 142 ? 6.820 -11.230 -0.533 1.00 98.81 142 ILE A O 1
ATOM 1042 N N . TYR A 1 143 ? 6.340 -9.254 0.422 1.00 98.88 143 TYR A N 1
ATOM 1043 C CA . TYR A 1 143 ? 4.988 -9.586 0.843 1.00 98.88 143 TYR A CA 1
ATOM 1044 C C . TYR A 1 143 ? 4.015 -9.093 -0.218 1.00 98.88 143 TYR A C 1
ATOM 1046 O O . TYR A 1 143 ? 4.124 -7.957 -0.678 1.00 98.88 143 TYR A O 1
ATOM 1054 N N . VAL A 1 144 ? 3.063 -9.939 -0.591 1.00 98.94 144 VAL A N 1
ATOM 1055 C CA . VAL A 1 144 ? 2.019 -9.612 -1.561 1.00 98.94 144 VAL A CA 1
ATOM 1056 C C . VAL A 1 144 ? 0.679 -9.877 -0.903 1.00 98.94 144 VAL A C 1
ATOM 1058 O O . VAL A 1 144 ? 0.389 -11.015 -0.525 1.00 98.94 144 VAL A O 1
ATOM 1061 N N . SER A 1 145 ? -0.131 -8.835 -0.740 1.00 98.88 145 SER A N 1
ATOM 1062 C CA . SER A 1 145 ? -1.519 -9.001 -0.323 1.00 98.88 145 SER A CA 1
ATOM 1063 C C . SER A 1 145 ? -2.396 -9.209 -1.550 1.00 98.88 145 SER A C 1
ATOM 1065 O O . SER A 1 145 ? -2.126 -8.662 -2.617 1.00 98.88 145 SER A O 1
ATOM 1067 N N . TYR A 1 146 ? -3.450 -10.006 -1.413 1.00 98.88 146 TYR A N 1
ATOM 1068 C CA . TYR A 1 146 ? -4.386 -10.284 -2.496 1.00 98.88 146 TYR A CA 1
ATOM 1069 C C . TYR A 1 146 ? -5.807 -9.967 -2.066 1.00 98.88 146 TYR A C 1
ATOM 1071 O O . TYR A 1 146 ? -6.250 -10.424 -1.008 1.00 98.88 146 TYR A O 1
ATOM 1079 N N . ALA A 1 147 ? -6.527 -9.263 -2.933 1.00 98.75 147 ALA A N 1
ATOM 1080 C CA . ALA A 1 147 ? -7.943 -8.961 -2.786 1.00 98.75 147 ALA A CA 1
ATOM 1081 C C . ALA A 1 147 ? -8.739 -9.607 -3.925 1.00 98.75 147 ALA A C 1
ATOM 1083 O O . ALA A 1 147 ? -8.194 -9.954 -4.978 1.00 98.75 147 ALA A O 1
ATOM 1084 N N . ARG A 1 148 ? -10.035 -9.822 -3.691 1.00 98.56 148 ARG A N 1
ATOM 1085 C CA . ARG A 1 148 ? -10.939 -10.346 -4.718 1.00 98.56 148 ARG A CA 1
ATOM 1086 C C . ARG A 1 148 ? -11.187 -9.257 -5.753 1.00 98.56 148 ARG A C 1
ATOM 1088 O O . ARG A 1 148 ? -11.543 -8.165 -5.355 1.00 98.56 148 ARG A O 1
ATOM 1095 N N . GLN A 1 149 ? -11.084 -9.557 -7.039 1.00 97.25 149 GLN A N 1
ATOM 1096 C CA . GLN A 1 149 ? -11.365 -8.608 -8.114 1.00 97.25 149 GLN A CA 1
ATOM 1097 C C . GLN A 1 149 ? -12.851 -8.544 -8.464 1.00 97.25 149 GLN A C 1
ATOM 1099 O O . GLN A 1 149 ? -13.567 -9.553 -8.401 1.00 97.25 149 GLN A O 1
ATOM 1104 N N . ASN A 1 150 ? -13.295 -7.365 -8.895 1.00 96.94 150 ASN A N 1
ATOM 1105 C CA . ASN A 1 150 ? -14.557 -7.189 -9.597 1.00 96.94 150 ASN A CA 1
ATOM 1106 C C . ASN A 1 150 ? -14.471 -7.766 -11.028 1.00 96.94 150 ASN A C 1
ATOM 1108 O O . ASN A 1 150 ? -13.437 -8.276 -11.464 1.00 96.94 150 ASN A O 1
ATOM 1112 N N . ALA A 1 151 ? -15.579 -7.722 -11.770 1.00 96.19 151 ALA A N 1
ATOM 1113 C CA . ALA A 1 151 ? -15.652 -8.326 -13.102 1.00 96.19 151 ALA A CA 1
ATOM 1114 C C . ALA A 1 151 ? -14.742 -7.648 -14.146 1.00 96.19 151 ALA A C 1
ATOM 1116 O O . ALA A 1 151 ? -14.326 -8.312 -15.093 1.00 96.19 151 ALA A O 1
ATOM 1117 N N . THR A 1 152 ? -14.434 -6.358 -13.979 1.00 95.50 152 THR A N 1
ATOM 1118 C CA . THR A 1 152 ? -13.553 -5.594 -14.880 1.00 95.50 152 THR A CA 1
ATOM 1119 C C . THR A 1 152 ? -12.078 -5.696 -14.482 1.00 95.50 152 THR A C 1
ATOM 1121 O O . THR A 1 152 ? -11.200 -5.245 -15.214 1.00 95.50 152 THR A O 1
ATOM 1124 N N . GLY A 1 153 ? -11.786 -6.289 -13.321 1.00 96.00 153 GLY A N 1
ATOM 1125 C CA . GLY A 1 153 ? -10.443 -6.364 -12.761 1.00 96.00 153 GLY A CA 1
ATOM 1126 C C . GLY A 1 153 ? -9.886 -5.016 -12.299 1.00 96.00 153 GLY A C 1
ATOM 1127 O O . GLY A 1 153 ? -8.687 -4.942 -12.045 1.00 96.00 153 GLY A O 1
ATOM 1128 N N . HIS A 1 154 ? -10.711 -3.966 -12.215 1.00 95.56 154 HIS A N 1
ATOM 1129 C CA . HIS A 1 154 ? -10.278 -2.630 -11.791 1.00 95.56 154 HIS A CA 1
ATOM 1130 C C . HIS A 1 154 ? -10.239 -2.505 -10.265 1.00 95.56 154 HIS A C 1
ATOM 1132 O O . HIS A 1 154 ? -9.204 -2.164 -9.698 1.00 95.56 154 HIS A O 1
ATOM 1138 N N . ASP A 1 155 ? -11.333 -2.885 -9.603 1.00 95.75 155 ASP A N 1
ATOM 1139 C CA . ASP A 1 155 ? -11.512 -2.674 -8.165 1.00 95.75 155 ASP A CA 1
ATOM 1140 C C . ASP A 1 155 ? -11.648 -3.983 -7.423 1.00 95.75 155 ASP A C 1
ATOM 1142 O O . ASP A 1 155 ? -12.047 -5.018 -7.979 1.00 95.75 155 ASP A O 1
ATOM 1146 N N . ASP A 1 156 ? -11.291 -3.940 -6.150 1.00 97.00 156 ASP A N 1
ATOM 1147 C CA . ASP A 1 156 ? -11.549 -5.047 -5.269 1.00 97.00 156 ASP A CA 1
ATOM 1148 C C . ASP A 1 156 ? -13.048 -5.183 -4.967 1.00 97.00 156 ASP A C 1
ATOM 1150 O O . ASP A 1 156 ? -13.871 -4.297 -5.187 1.00 97.00 156 ASP A O 1
ATOM 1154 N N . VAL A 1 157 ? -13.422 -6.357 -4.474 1.00 97.88 157 VAL A N 1
ATOM 1155 C CA . VAL A 1 157 ? -14.749 -6.611 -3.926 1.00 97.88 157 VAL A CA 1
ATOM 1156 C C . VAL A 1 157 ? -14.578 -6.950 -2.457 1.00 97.88 157 VAL A C 1
ATOM 1158 O O . VAL A 1 157 ? -14.557 -8.137 -2.089 1.00 97.88 157 VAL A O 1
ATOM 1161 N N . ALA A 1 158 ? -14.490 -5.901 -1.641 1.00 96.94 158 ALA A N 1
ATOM 1162 C CA . ALA A 1 158 ? -14.446 -5.963 -0.186 1.00 96.94 158 ALA A CA 1
ATOM 1163 C C . ALA A 1 158 ? -15.502 -6.908 0.416 1.00 96.94 158 ALA A C 1
ATOM 1165 O O . ALA A 1 158 ? -16.537 -7.249 -0.178 1.00 96.94 158 ALA A O 1
ATOM 1166 N N . GLY A 1 159 ? -15.196 -7.403 1.603 1.00 96.19 159 GLY A N 1
ATOM 1167 C CA . GLY A 1 159 ? -16.037 -8.237 2.436 1.00 96.19 159 GLY A CA 1
ATOM 1168 C C . GLY A 1 159 ? -15.231 -9.210 3.302 1.00 96.19 159 GLY A C 1
ATOM 1169 O O . GLY A 1 159 ? -14.080 -9.548 2.999 1.00 96.19 159 GLY A O 1
ATOM 1170 N N . PRO A 1 160 ? -15.871 -9.769 4.340 1.00 95.25 160 PRO A N 1
ATOM 1171 C CA . PRO A 1 160 ? -15.203 -10.631 5.302 1.00 95.25 160 PRO A CA 1
ATOM 1172 C C . PRO A 1 160 ? -14.599 -11.864 4.627 1.00 95.25 160 PRO A C 1
ATOM 1174 O O . PRO A 1 160 ? -15.211 -12.481 3.747 1.00 95.25 160 PRO A O 1
ATOM 1177 N N . HIS A 1 161 ? -13.407 -12.258 5.085 1.00 96.94 161 HIS A N 1
ATOM 1178 C CA . HIS A 1 161 ? -12.673 -13.436 4.615 1.00 96.94 161 HIS A CA 1
ATOM 1179 C C . HIS A 1 161 ? -12.200 -13.358 3.152 1.00 96.94 161 HIS A C 1
ATOM 1181 O O . HIS A 1 161 ? -11.900 -14.399 2.546 1.00 96.94 161 HIS A O 1
ATOM 1187 N N . ARG A 1 162 ? -12.133 -12.155 2.568 1.00 97.81 162 ARG A N 1
ATOM 1188 C CA . ARG A 1 162 ? -11.751 -11.922 1.166 1.00 97.81 162 ARG A CA 1
ATOM 1189 C C . ARG A 1 162 ? -10.340 -11.371 1.018 1.00 97.81 162 ARG A C 1
ATOM 1191 O O . ARG A 1 162 ? -10.102 -10.471 0.221 1.00 97.81 162 ARG A O 1
ATOM 1198 N N . GLY A 1 163 ? -9.388 -11.991 1.701 1.00 98.44 163 GLY A N 1
ATOM 1199 C CA . GLY A 1 163 ? -7.988 -11.653 1.517 1.00 98.44 163 GLY A CA 1
ATOM 1200 C C . GLY A 1 163 ? -7.034 -12.815 1.711 1.00 98.44 163 GLY A C 1
ATOM 1201 O O . GLY A 1 163 ? -7.357 -13.822 2.352 1.00 98.44 163 GLY A O 1
ATOM 1202 N N . PHE A 1 164 ? -5.843 -12.644 1.152 1.00 98.88 164 PHE A N 1
ATOM 1203 C CA . PHE A 1 164 ? -4.693 -13.521 1.343 1.00 98.88 164 PHE A CA 1
ATOM 1204 C C . PHE A 1 164 ? -3.419 -12.684 1.456 1.00 98.88 164 PHE A C 1
ATOM 1206 O O . PHE A 1 164 ? -3.375 -11.557 0.967 1.00 98.88 164 PHE A O 1
ATOM 1213 N N . VAL A 1 165 ? -2.383 -13.250 2.071 1.00 98.88 165 VAL A N 1
ATOM 1214 C CA . VAL A 1 165 ? -1.025 -12.692 2.055 1.00 98.88 165 VAL A CA 1
ATOM 1215 C C . VAL A 1 165 ? -0.046 -13.810 1.722 1.00 98.88 165 VAL A C 1
ATOM 1217 O O . VAL A 1 165 ? -0.005 -14.822 2.430 1.00 98.88 165 VAL A O 1
ATOM 1220 N N . ASP A 1 166 ? 0.745 -13.613 0.672 1.00 98.88 166 ASP A N 1
ATOM 1221 C CA . ASP A 1 166 ? 1.861 -14.484 0.304 1.00 98.88 166 ASP A CA 1
ATOM 1222 C C . ASP A 1 166 ? 3.201 -13.781 0.547 1.00 98.88 166 ASP A C 1
ATOM 1224 O O . ASP A 1 166 ? 3.288 -12.553 0.563 1.00 98.88 166 ASP A O 1
ATOM 1228 N N . VAL A 1 167 ? 4.258 -14.575 0.709 1.00 98.88 167 VAL A N 1
ATOM 1229 C CA . VAL A 1 167 ? 5.625 -14.116 0.947 1.00 98.88 167 VAL A CA 1
ATOM 1230 C C . VAL A 1 167 ? 6.577 -14.809 -0.021 1.00 98.88 167 VAL A C 1
ATOM 1232 O O . VAL A 1 167 ? 6.640 -16.040 -0.104 1.00 98.88 167 VAL A O 1
ATOM 1235 N N . PHE A 1 168 ? 7.361 -13.999 -0.720 1.00 98.81 168 PHE A N 1
ATOM 1236 C CA . PHE A 1 168 ? 8.364 -14.413 -1.692 1.00 98.81 168 PHE A CA 1
ATOM 1237 C C . PHE A 1 168 ? 9.748 -13.901 -1.287 1.00 98.81 168 PHE A C 1
ATOM 1239 O O . PHE A 1 168 ? 9.895 -12.939 -0.529 1.00 98.81 168 PHE A O 1
ATOM 1246 N N . ASN A 1 169 ? 10.787 -14.546 -1.802 1.00 98.38 169 ASN A N 1
ATOM 1247 C CA . ASN A 1 169 ? 12.109 -13.935 -1.875 1.00 98.38 169 ASN A CA 1
ATOM 1248 C C . ASN A 1 169 ? 12.104 -12.818 -2.938 1.00 98.38 169 ASN A C 1
ATOM 1250 O O . ASN A 1 169 ? 11.231 -12.815 -3.807 1.00 98.38 169 ASN A O 1
ATOM 1254 N N . PRO A 1 170 ? 13.073 -11.885 -2.912 1.00 98.12 170 PRO A N 1
ATOM 1255 C CA . PRO A 1 170 ? 13.183 -10.831 -3.926 1.00 98.12 170 PRO A CA 1
ATOM 1256 C C . PRO A 1 170 ? 13.282 -11.343 -5.378 1.00 98.12 170 PRO A C 1
ATOM 1258 O O . PRO A 1 170 ? 12.788 -10.707 -6.298 1.00 98.12 170 PRO A O 1
ATOM 1261 N N . ASP A 1 171 ? 13.836 -12.535 -5.601 1.00 97.25 171 ASP A N 1
ATOM 1262 C CA . ASP A 1 171 ? 13.874 -13.185 -6.921 1.00 97.25 171 ASP A CA 1
ATOM 1263 C C . ASP A 1 171 ? 12.538 -13.849 -7.331 1.00 97.25 171 ASP A C 1
ATOM 1265 O O . ASP A 1 171 ? 12.442 -14.453 -8.396 1.00 97.25 171 ASP A O 1
ATOM 1269 N N . GLY A 1 172 ? 11.506 -13.767 -6.488 1.00 98.12 172 GLY A N 1
ATOM 1270 C CA . GLY A 1 172 ? 10.179 -14.335 -6.715 1.00 98.12 172 GLY A CA 1
ATOM 1271 C C . GLY A 1 172 ? 10.019 -15.807 -6.345 1.00 98.12 172 GLY A C 1
ATOM 1272 O O . GLY A 1 172 ? 8.906 -16.327 -6.453 1.00 98.12 172 GLY A O 1
ATOM 1273 N N . ASN A 1 173 ? 11.074 -16.484 -5.879 1.00 98.12 173 ASN A N 1
ATOM 1274 C CA . ASN A 1 173 ? 10.957 -17.836 -5.330 1.00 98.12 173 ASN A CA 1
ATOM 1275 C C . ASN A 1 173 ? 10.176 -17.842 -4.001 1.00 98.12 173 ASN A C 1
ATOM 1277 O O . ASN A 1 173 ? 10.051 -16.801 -3.349 1.00 98.12 173 ASN A O 1
ATOM 1281 N N . PRO A 1 174 ? 9.678 -19.007 -3.541 1.00 98.38 174 PRO A N 1
ATOM 1282 C CA . PRO A 1 174 ? 8.960 -19.096 -2.275 1.00 98.38 174 PRO A CA 1
ATOM 1283 C C . PRO A 1 174 ? 9.743 -18.544 -1.077 1.00 98.38 174 PRO A C 1
ATOM 1285 O O . PRO A 1 174 ? 10.894 -18.918 -0.842 1.00 98.38 174 PRO A O 1
ATOM 1288 N N . GLY A 1 175 ? 9.113 -17.636 -0.327 1.00 97.38 175 GLY A N 1
ATOM 1289 C CA . GLY A 1 175 ? 9.745 -16.898 0.767 1.00 97.38 175 GLY A CA 1
ATOM 1290 C C . GLY A 1 175 ? 9.624 -17.560 2.140 1.00 97.38 175 GLY A C 1
ATOM 1291 O O . GLY A 1 175 ? 10.335 -17.148 3.058 1.00 97.38 175 GLY A O 1
ATOM 1292 N N . LEU A 1 176 ? 8.764 -18.575 2.285 1.00 97.12 176 LEU A N 1
ATOM 1293 C CA . LEU A 1 176 ? 8.508 -19.279 3.545 1.00 97.12 176 LEU A CA 1
ATOM 1294 C C . LEU A 1 176 ? 9.192 -20.659 3.595 1.00 97.12 176 LEU A C 1
ATOM 1296 O O . LEU A 1 176 ? 9.507 -21.246 2.550 1.00 97.12 176 LEU A O 1
ATOM 1300 N N . PRO A 1 177 ? 9.378 -21.237 4.801 1.00 95.00 177 PRO A N 1
ATOM 1301 C CA . PRO A 1 177 ? 9.964 -22.563 4.964 1.00 95.00 177 PRO A CA 1
ATOM 1302 C C . PRO A 1 177 ? 9.269 -23.649 4.133 1.00 95.00 177 PRO A C 1
ATOM 1304 O O . PRO A 1 177 ? 8.048 -23.644 3.946 1.00 95.00 177 PRO A O 1
ATOM 1307 N N . ASN A 1 178 ? 10.055 -24.636 3.695 1.00 94.50 178 ASN A N 1
ATOM 1308 C CA . ASN A 1 178 ? 9.597 -25.778 2.895 1.00 94.50 178 ASN A CA 1
ATOM 1309 C C . ASN A 1 178 ? 8.985 -25.388 1.535 1.00 94.50 178 ASN A C 1
ATOM 1311 O O . ASN A 1 178 ? 8.074 -26.061 1.054 1.00 94.50 178 ASN A O 1
ATOM 1315 N N . GLY A 1 179 ? 9.463 -24.298 0.925 1.00 94.56 179 GLY A N 1
ATOM 1316 C CA . GLY A 1 179 ? 9.052 -23.886 -0.421 1.00 94.56 179 GLY A CA 1
ATOM 1317 C C . GLY A 1 179 ? 7.627 -23.327 -0.495 1.00 94.56 179 GLY A C 1
ATOM 1318 O O . GLY A 1 179 ? 6.987 -23.420 -1.540 1.00 94.56 179 GLY A O 1
ATOM 1319 N N . LYS A 1 180 ? 7.101 -22.780 0.608 1.00 96.94 180 LYS A N 1
ATOM 1320 C CA . LYS A 1 180 ? 5.745 -22.213 0.673 1.00 96.94 180 LYS A CA 1
ATOM 1321 C C . LYS A 1 180 ? 5.746 -20.712 0.361 1.00 96.94 180 LYS A C 1
ATOM 1323 O O . LYS A 1 180 ? 6.732 -20.020 0.593 1.00 96.94 180 LYS A O 1
ATOM 1328 N N . VAL A 1 181 ? 4.606 -20.223 -0.127 1.00 98.38 181 VAL A N 1
ATOM 1329 C CA . VAL A 1 181 ? 4.361 -18.792 -0.397 1.00 98.38 181 VAL A CA 1
ATOM 1330 C C . VAL A 1 181 ? 3.257 -18.232 0.497 1.00 98.38 181 VAL A C 1
ATOM 1332 O O . VAL A 1 181 ? 3.449 -17.204 1.126 1.00 98.38 181 VAL A O 1
ATOM 1335 N N . ARG A 1 182 ? 2.130 -18.944 0.634 1.00 98.56 182 ARG A N 1
ATOM 1336 C CA . ARG A 1 182 ? 0.985 -18.503 1.444 1.00 98.56 182 ARG A CA 1
ATOM 1337 C C . ARG A 1 182 ? 1.318 -18.406 2.927 1.00 98.56 182 ARG A C 1
ATOM 1339 O O . ARG A 1 182 ? 1.559 -19.445 3.547 1.00 98.56 182 ARG A O 1
ATOM 1346 N N . LEU A 1 183 ? 1.215 -17.196 3.476 1.00 98.69 183 LEU A N 1
ATOM 1347 C CA . LEU A 1 183 ? 1.315 -16.914 4.907 1.00 98.69 183 LEU A CA 1
ATOM 1348 C C . LEU A 1 183 ? -0.073 -16.877 5.555 1.00 98.69 183 LEU A C 1
ATOM 1350 O O . LEU A 1 183 ? -0.345 -17.653 6.462 1.00 98.69 183 LEU A O 1
ATOM 1354 N N . ILE A 1 184 ? -0.979 -16.030 5.053 1.00 98.69 184 ILE A N 1
ATOM 1355 C CA . ILE A 1 184 ? -2.298 -15.802 5.667 1.00 98.69 184 ILE A CA 1
ATOM 1356 C C . ILE A 1 184 ? -3.392 -16.109 4.656 1.00 98.69 184 ILE A C 1
ATOM 1358 O O . ILE A 1 184 ? -3.340 -15.664 3.512 1.00 98.69 184 ILE A O 1
ATOM 1362 N N . SER A 1 185 ? -4.405 -16.868 5.076 1.00 98.19 185 SER A N 1
ATOM 1363 C CA . SER A 1 185 ? -5.587 -17.143 4.258 1.00 98.19 185 SER A CA 1
ATOM 1364 C C . SER A 1 185 ? -6.859 -16.734 4.970 1.00 98.19 185 SER A C 1
ATOM 1366 O O . SER A 1 185 ? -7.182 -17.310 6.006 1.00 98.19 185 SER A O 1
ATOM 1368 N N . ARG A 1 186 ? -7.641 -15.847 4.347 1.00 97.62 186 ARG A N 1
ATOM 1369 C CA . ARG A 1 186 ? -8.978 -15.477 4.822 1.00 97.62 186 ARG A CA 1
ATOM 1370 C C . ARG A 1 186 ? -8.912 -14.913 6.246 1.00 97.62 186 ARG A C 1
ATOM 1372 O O . ARG A 1 186 ? -8.144 -13.997 6.495 1.00 97.62 186 ARG A O 1
ATOM 1379 N N . GLY A 1 187 ? -9.712 -15.436 7.179 1.00 95.69 187 GLY A N 1
ATOM 1380 C CA . GLY A 1 187 ? -9.756 -14.925 8.547 1.00 95.69 187 GLY A CA 1
ATOM 1381 C C . GLY A 1 187 ? -10.257 -13.480 8.558 1.00 95.69 187 GLY A C 1
ATOM 1382 O O . GLY A 1 187 ? -11.189 -13.181 7.813 1.00 95.69 187 GLY A O 1
ATOM 1383 N N . PRO A 1 188 ? -9.668 -12.572 9.341 1.00 96.25 188 PRO A N 1
ATOM 1384 C CA . PRO A 1 188 ? -10.166 -11.204 9.426 1.00 96.25 188 PRO A CA 1
ATOM 1385 C C . PRO A 1 188 ? -9.809 -10.348 8.197 1.00 96.25 188 PRO A C 1
ATOM 1387 O O . PRO A 1 188 ? -10.105 -9.158 8.189 1.00 96.25 188 PRO A O 1
ATOM 1390 N N . LEU A 1 189 ? -9.172 -10.934 7.172 1.00 98.50 189 LEU A N 1
ATOM 1391 C CA . LEU A 1 189 ? -8.772 -10.206 5.977 1.00 98.50 189 LEU A CA 1
ATOM 1392 C C . LEU A 1 189 ? -9.975 -9.785 5.124 1.00 98.50 189 LEU A C 1
ATOM 1394 O O . LEU A 1 189 ? -10.807 -10.620 4.750 1.00 98.50 189 LEU A O 1
ATOM 1398 N N . ASP A 1 190 ? -9.988 -8.505 4.771 1.00 98.44 190 ASP A N 1
ATOM 1399 C CA . ASP A 1 190 ? -11.010 -7.820 3.984 1.00 98.44 190 ASP A CA 1
ATOM 1400 C C . ASP A 1 190 ? -10.322 -6.776 3.090 1.00 98.44 190 ASP A C 1
ATOM 1402 O O . ASP A 1 190 ? -9.906 -5.718 3.562 1.00 98.44 190 ASP A O 1
ATOM 1406 N N . SER A 1 191 ? -10.093 -7.142 1.823 1.00 98.19 191 SER A N 1
ATOM 1407 C CA . SER A 1 191 ? -9.258 -6.376 0.885 1.00 98.19 191 SER A CA 1
ATOM 1408 C C . SER A 1 191 ? -7.958 -5.860 1.534 1.00 98.19 191 SER A C 1
ATOM 1410 O O . SER A 1 191 ? -7.750 -4.657 1.676 1.00 98.19 191 SER A O 1
ATOM 1412 N N . PRO A 1 192 ? -7.076 -6.763 2.007 1.00 98.62 192 PRO A N 1
ATOM 1413 C CA . PRO A 1 192 ? -5.884 -6.369 2.752 1.00 98.62 192 PRO A CA 1
ATOM 1414 C C . PRO A 1 192 ? -4.917 -5.586 1.866 1.00 98.62 192 PRO A C 1
ATOM 1416 O O . PRO A 1 192 ? -4.538 -6.070 0.795 1.00 98.62 192 PRO A O 1
ATOM 1419 N N . TRP A 1 193 ? -4.453 -4.427 2.331 1.00 98.44 193 TRP A N 1
ATOM 1420 C CA . TRP A 1 193 ? -3.508 -3.607 1.571 1.00 98.44 193 TRP A CA 1
ATOM 1421 C C . TRP A 1 193 ? -2.320 -3.129 2.399 1.00 98.44 193 TRP A C 1
ATOM 1423 O O . TRP A 1 193 ? -1.176 -3.377 2.016 1.00 98.44 193 TRP A O 1
ATOM 1433 N N . GLY A 1 194 ? -2.555 -2.479 3.539 1.00 98.19 194 GLY A N 1
ATOM 1434 C CA . GLY A 1 194 ? -1.478 -1.997 4.402 1.00 98.19 194 GLY A CA 1
ATOM 1435 C C . GLY A 1 194 ? -0.722 -3.155 5.044 1.00 98.19 194 GLY A C 1
ATOM 1436 O O . GLY A 1 194 ? -1.336 -3.984 5.706 1.00 98.19 194 GLY A O 1
ATOM 1437 N N . LEU A 1 195 ? 0.601 -3.215 4.882 1.00 98.69 195 LEU A N 1
ATOM 1438 C CA . LEU A 1 195 ? 1.446 -4.248 5.489 1.00 98.69 195 LEU A CA 1
ATOM 1439 C C . LEU A 1 195 ? 2.647 -3.602 6.177 1.00 98.69 195 LEU A C 1
ATOM 1441 O O . LEU A 1 195 ? 3.418 -2.893 5.533 1.00 98.69 195 LEU A O 1
ATOM 1445 N N . ALA A 1 196 ? 2.840 -3.886 7.464 1.00 98.06 196 ALA A N 1
ATOM 1446 C CA . ALA A 1 196 ? 3.988 -3.390 8.219 1.00 98.06 196 ALA A CA 1
ATOM 1447 C C . ALA A 1 196 ? 4.479 -4.425 9.232 1.00 98.06 196 ALA A C 1
ATOM 1449 O O . ALA A 1 196 ? 3.679 -5.037 9.935 1.00 98.06 196 ALA A O 1
ATOM 1450 N N . ILE A 1 197 ? 5.797 -4.589 9.352 1.00 97.19 197 ILE A N 1
ATOM 1451 C CA . ILE A 1 197 ? 6.375 -5.331 10.477 1.00 97.19 197 ILE A CA 1
ATOM 1452 C C . ILE A 1 197 ? 6.428 -4.399 11.681 1.00 97.19 197 ILE A C 1
ATOM 1454 O O . ILE A 1 197 ? 7.031 -3.327 11.605 1.00 97.19 197 ILE A O 1
ATOM 1458 N N . ALA A 1 198 ? 5.789 -4.804 12.773 1.00 95.44 198 ALA A N 1
ATOM 1459 C CA . ALA A 1 198 ? 5.766 -4.025 13.995 1.00 95.44 198 ALA A CA 1
ATOM 1460 C C . ALA A 1 198 ? 7.097 -4.123 14.756 1.00 95.44 198 ALA A C 1
ATOM 1462 O O . ALA A 1 198 ? 7.713 -5.196 14.781 1.00 95.44 198 ALA A O 1
ATOM 1463 N N . PRO A 1 199 ? 7.536 -3.036 15.420 1.00 91.88 199 PRO A N 1
ATOM 1464 C CA . PRO A 1 199 ? 8.562 -3.108 16.446 1.00 91.88 199 PRO A CA 1
ATOM 1465 C C . PRO A 1 199 ? 8.199 -4.148 17.509 1.00 91.88 199 PRO A C 1
ATOM 1467 O O . PRO A 1 199 ? 7.025 -4.426 17.767 1.00 91.88 199 PRO A O 1
ATOM 1470 N N . GLN A 1 200 ? 9.216 -4.722 18.148 1.00 86.75 200 GLN A N 1
ATOM 1471 C CA . GLN A 1 200 ? 9.006 -5.732 19.181 1.00 86.75 200 GLN A CA 1
ATOM 1472 C C . GLN A 1 200 ? 8.097 -5.192 20.298 1.00 86.75 200 GLN A C 1
ATOM 1474 O O . GLN A 1 200 ? 8.315 -4.090 20.797 1.00 86.75 200 GLN A O 1
ATOM 1479 N N . ALA A 1 201 ? 7.098 -5.991 20.689 1.00 81.25 201 ALA A N 1
ATOM 1480 C CA . ALA A 1 201 ? 6.103 -5.664 21.715 1.00 81.25 201 ALA A CA 1
ATOM 1481 C C . ALA A 1 201 ? 5.212 -4.438 21.419 1.00 81.25 201 ALA A C 1
ATOM 1483 O O . ALA A 1 201 ? 4.553 -3.926 22.329 1.00 81.25 201 ALA A O 1
ATOM 1484 N N . PHE A 1 202 ? 5.149 -3.969 20.167 1.00 88.88 202 PHE A N 1
ATOM 1485 C CA . PHE A 1 202 ? 4.221 -2.907 19.782 1.00 88.88 202 PHE A CA 1
ATOM 1486 C C . PHE A 1 202 ? 2.773 -3.288 20.133 1.00 88.88 202 PHE A C 1
ATOM 1488 O O . PHE A 1 202 ? 2.310 -4.384 19.816 1.00 88.88 202 PHE A O 1
ATOM 1495 N N . ALA A 1 203 ? 2.074 -2.377 20.816 1.00 84.38 203 ALA A N 1
ATOM 1496 C CA . ALA A 1 203 ? 0.711 -2.560 21.325 1.00 84.38 203 ALA A CA 1
ATOM 1497 C C . ALA A 1 203 ? 0.516 -3.814 22.208 1.00 84.38 203 ALA A C 1
ATOM 1499 O O . ALA A 1 203 ? -0.584 -4.347 22.299 1.00 84.38 203 ALA A O 1
ATOM 1500 N N . GLY A 1 204 ? 1.583 -4.321 22.841 1.00 84.00 204 GLY A N 1
ATOM 1501 C CA . GLY A 1 204 ? 1.518 -5.545 23.649 1.00 84.00 204 GLY A CA 1
ATOM 1502 C C . GLY A 1 204 ? 1.257 -6.818 22.834 1.00 84.00 204 GLY A C 1
ATOM 1503 O O . GLY A 1 204 ? 1.039 -7.879 23.418 1.00 84.00 204 GLY A O 1
ATOM 1504 N N . LEU A 1 205 ? 1.296 -6.731 21.500 1.00 83.06 205 LEU A N 1
ATOM 1505 C CA . LEU A 1 205 ? 1.110 -7.862 20.603 1.00 83.06 205 LEU A CA 1
ATOM 1506 C C . LEU A 1 205 ? 2.459 -8.521 20.324 1.00 83.06 205 LEU A C 1
ATOM 1508 O O . LEU A 1 205 ? 3.448 -7.868 19.985 1.00 83.06 205 LEU A O 1
ATOM 1512 N N . GLY A 1 206 ? 2.499 -9.841 20.463 1.00 79.44 206 GLY A N 1
ATOM 1513 C CA . GLY A 1 206 ? 3.691 -10.625 20.187 1.00 79.44 206 GLY A CA 1
ATOM 1514 C C . GLY A 1 206 ? 3.403 -12.123 20.256 1.00 79.44 206 GLY A C 1
ATOM 1515 O O . GLY A 1 206 ? 2.683 -12.564 21.154 1.00 79.44 206 GLY A O 1
ATOM 1516 N N . PRO A 1 207 ? 3.938 -12.925 19.325 1.00 79.62 207 PRO A N 1
ATOM 1517 C CA . PRO A 1 207 ? 3.832 -14.373 19.397 1.00 79.62 207 PRO A CA 1
ATOM 1518 C C . PRO A 1 207 ? 4.739 -14.936 20.512 1.00 79.62 207 PRO A C 1
ATOM 1520 O O . PRO A 1 207 ? 5.745 -14.314 20.866 1.00 79.62 207 PRO A O 1
ATOM 1523 N N . PRO A 1 208 ? 4.454 -16.147 21.035 1.00 74.12 208 PRO A N 1
ATOM 1524 C CA . PRO A 1 208 ? 5.213 -16.755 22.139 1.00 74.12 208 PRO A CA 1
ATOM 1525 C C . PRO A 1 208 ? 6.721 -16.918 21.891 1.00 74.12 208 PRO A C 1
ATOM 1527 O O . PRO A 1 208 ? 7.493 -17.036 22.840 1.00 74.12 208 PRO A O 1
ATOM 1530 N N . HIS A 1 209 ? 7.146 -16.952 20.625 1.00 78.50 209 HIS A N 1
ATOM 1531 C CA . HIS A 1 209 ? 8.527 -17.214 20.216 1.00 78.50 209 HIS A CA 1
ATOM 1532 C C . HIS A 1 209 ? 9.313 -15.954 19.819 1.00 78.50 209 HIS A C 1
ATOM 1534 O O . HIS A 1 209 ? 10.419 -16.077 19.300 1.00 78.50 209 HIS A O 1
ATOM 1540 N N . ASN A 1 210 ? 8.785 -14.751 20.092 1.00 81.00 210 ASN A N 1
ATOM 1541 C CA . ASN A 1 210 ? 9.369 -13.471 19.663 1.00 81.00 210 ASN A CA 1
ATOM 1542 C C . ASN A 1 210 ? 9.561 -13.352 18.137 1.00 81.00 210 ASN A C 1
ATOM 1544 O O . ASN A 1 210 ? 10.407 -12.580 17.680 1.00 81.00 210 ASN A O 1
ATOM 1548 N N . ASP A 1 211 ? 8.784 -14.102 17.350 1.00 87.62 211 ASP A N 1
ATOM 1549 C CA . ASP A 1 211 ? 8.684 -13.893 15.907 1.00 87.62 211 ASP A CA 1
ATOM 1550 C C . ASP A 1 211 ? 8.181 -12.465 15.600 1.00 87.62 211 ASP A C 1
ATOM 1552 O O . ASP A 1 211 ? 7.440 -11.881 16.404 1.00 87.62 211 ASP A O 1
ATOM 1556 N N . PRO A 1 212 ? 8.560 -11.873 14.451 1.00 93.06 212 PRO A N 1
ATOM 1557 C CA . PRO A 1 212 ? 8.062 -10.560 14.060 1.00 93.06 212 PRO A CA 1
ATOM 1558 C C . PRO A 1 212 ? 6.535 -10.551 13.926 1.00 93.06 212 PRO A C 1
ATOM 1560 O O . PRO A 1 212 ? 5.933 -11.511 13.448 1.00 93.06 212 PRO A O 1
ATOM 1563 N N . VAL A 1 213 ? 5.905 -9.437 14.297 1.00 96.12 213 VAL A N 1
ATOM 1564 C CA . VAL A 1 213 ? 4.463 -9.232 14.106 1.00 96.12 213 VAL A CA 1
ATOM 1565 C C . VAL A 1 213 ? 4.236 -8.523 12.778 1.00 96.12 213 VAL A C 1
ATOM 1567 O O . VAL A 1 213 ? 4.775 -7.441 12.555 1.00 96.12 213 VAL A O 1
ATOM 1570 N N . LEU A 1 214 ? 3.420 -9.109 11.906 1.00 98.00 214 LEU A N 1
ATOM 1571 C CA . LEU A 1 214 ? 2.899 -8.455 10.711 1.00 98.00 214 LEU A CA 1
ATOM 1572 C C . LEU A 1 214 ? 1.556 -7.799 11.043 1.00 98.00 214 LEU A C 1
ATOM 1574 O O . LEU A 1 214 ? 0.593 -8.484 11.386 1.00 98.00 214 LEU A O 1
ATOM 1578 N N . LEU A 1 215 ? 1.485 -6.481 10.895 1.00 98.56 215 LEU A N 1
ATOM 1579 C CA . LEU A 1 215 ? 0.233 -5.735 10.869 1.00 98.56 215 LEU A CA 1
ATOM 1580 C C . LEU A 1 215 ? -0.323 -5.734 9.449 1.00 98.56 215 LEU A C 1
ATOM 1582 O O . LEU A 1 215 ? 0.401 -5.440 8.495 1.00 98.56 215 LEU A O 1
ATOM 1586 N N . VAL A 1 216 ? -1.612 -6.038 9.335 1.00 98.75 216 VAL A N 1
ATOM 1587 C CA . VAL A 1 216 ? -2.369 -6.039 8.087 1.00 98.75 216 VAL A CA 1
ATOM 1588 C C . VAL A 1 216 ? -3.550 -5.083 8.222 1.00 98.75 216 VAL A C 1
ATOM 1590 O O . VAL A 1 216 ? -4.523 -5.379 8.921 1.00 98.75 216 VAL A O 1
ATOM 1593 N N . GLY A 1 217 ? -3.447 -3.940 7.550 1.00 98.50 217 GLY A N 1
ATOM 1594 C CA . GLY A 1 217 ? -4.518 -2.965 7.378 1.00 98.50 217 GLY A CA 1
ATOM 1595 C C . GLY A 1 217 ? -5.473 -3.421 6.282 1.00 98.50 217 GLY A C 1
ATOM 1596 O O . GLY A 1 217 ? -5.048 -3.778 5.178 1.00 98.50 217 GLY A O 1
ATOM 1597 N N . ASN A 1 218 ? -6.758 -3.454 6.608 1.00 98.50 218 ASN A N 1
ATOM 1598 C CA . ASN A 1 218 ? -7.807 -3.935 5.719 1.00 98.50 218 ASN A CA 1
ATOM 1599 C C . ASN A 1 218 ? -8.515 -2.737 5.111 1.00 98.50 218 ASN A C 1
ATOM 1601 O O . ASN A 1 218 ? -9.213 -2.025 5.824 1.00 98.50 218 ASN A O 1
ATOM 1605 N N . PHE A 1 219 ? -8.336 -2.525 3.810 1.00 97.50 219 PHE A N 1
ATOM 1606 C CA . PHE A 1 219 ? -8.964 -1.409 3.108 1.00 97.50 219 PHE A CA 1
ATOM 1607 C C . PHE A 1 219 ? -10.491 -1.502 3.182 1.00 97.50 219 PHE A C 1
ATOM 1609 O O . PHE A 1 219 ? -11.163 -0.511 3.447 1.00 97.50 219 PHE A O 1
ATOM 1616 N N . GLY A 1 220 ? -11.035 -2.717 3.044 1.00 96.38 220 GLY A N 1
ATOM 1617 C CA . GLY A 1 220 ? -12.477 -2.923 2.935 1.00 96.38 220 GLY A CA 1
ATOM 1618 C C . GLY A 1 220 ? -13.271 -2.630 4.211 1.00 96.38 220 GLY A C 1
ATOM 1619 O O . GLY A 1 220 ? -14.433 -2.244 4.123 1.00 96.38 220 GLY A O 1
ATOM 1620 N N . ASN A 1 221 ? -12.670 -2.796 5.395 1.00 95.38 221 ASN A N 1
ATOM 1621 C CA . ASN A 1 221 ? -13.360 -2.565 6.672 1.00 95.38 221 ASN A CA 1
ATOM 1622 C C . ASN A 1 221 ? -12.629 -1.631 7.642 1.00 95.38 221 ASN A C 1
ATOM 1624 O O . ASN A 1 221 ? -13.194 -1.290 8.676 1.00 95.38 221 ASN A O 1
ATOM 1628 N N . GLY A 1 222 ? -11.401 -1.218 7.337 1.00 96.06 222 GLY A N 1
ATOM 1629 C CA . GLY A 1 222 ? -10.627 -0.271 8.130 1.00 96.06 222 GLY A CA 1
ATOM 1630 C C . GLY A 1 222 ? -9.905 -0.835 9.351 1.00 96.06 222 GLY A C 1
ATOM 1631 O O . GLY A 1 222 ? -9.179 -0.092 10.010 1.00 96.06 222 GLY A O 1
ATOM 1632 N N . PHE A 1 223 ? -10.061 -2.123 9.673 1.00 97.50 223 PHE A N 1
ATOM 1633 C CA . PHE A 1 223 ? -9.415 -2.717 10.844 1.00 97.50 223 PHE A CA 1
ATOM 1634 C C . PHE A 1 223 ? -7.951 -3.080 10.585 1.00 97.50 223 PHE A C 1
ATOM 1636 O O . PHE A 1 223 ? -7.572 -3.559 9.505 1.00 97.50 223 PHE A O 1
ATOM 1643 N N . ILE A 1 224 ? -7.133 -2.966 11.633 1.00 98.38 224 ILE A N 1
ATOM 1644 C CA . ILE A 1 224 ? -5.735 -3.407 11.629 1.00 98.38 224 ILE A CA 1
ATOM 1645 C C . ILE A 1 224 ? -5.619 -4.715 12.410 1.00 98.38 224 ILE A C 1
ATOM 1647 O O . ILE A 1 224 ? -5.758 -4.748 13.632 1.00 98.38 224 ILE A O 1
ATOM 1651 N N . ASN A 1 225 ? -5.336 -5.804 11.699 1.00 97.88 225 ASN A N 1
ATOM 1652 C CA . ASN A 1 225 ? -5.173 -7.134 12.278 1.00 97.88 225 ASN A CA 1
ATOM 1653 C C . ASN A 1 225 ? -3.688 -7.487 12.406 1.00 97.88 225 ASN A C 1
ATOM 1655 O O . ASN A 1 225 ? -2.905 -7.217 11.498 1.00 97.88 225 ASN A O 1
ATOM 1659 N N . ALA A 1 226 ? -3.305 -8.125 13.506 1.00 97.44 226 ALA A N 1
ATOM 1660 C CA . ALA A 1 226 ? -1.944 -8.572 13.760 1.00 97.44 226 ALA A CA 1
ATOM 1661 C C . ALA A 1 226 ? -1.809 -10.082 13.564 1.00 97.44 226 ALA A C 1
ATOM 1663 O O . ALA A 1 226 ? -2.668 -10.867 13.977 1.00 97.44 226 ALA A O 1
ATOM 1664 N N . PHE A 1 227 ? -0.691 -10.487 12.975 1.00 97.50 227 PHE A N 1
ATOM 1665 C CA . PHE A 1 227 ? -0.348 -11.878 12.721 1.00 97.50 227 PHE A CA 1
ATOM 1666 C C . PHE A 1 227 ? 1.111 -12.138 13.069 1.00 97.50 227 PHE A C 1
ATOM 1668 O O . PHE A 1 227 ? 1.962 -11.259 12.957 1.00 97.50 227 PHE A O 1
ATOM 1675 N N . ASP A 1 228 ? 1.413 -13.370 13.444 1.00 95.88 228 ASP A N 1
ATOM 1676 C CA . ASP A 1 228 ? 2.778 -13.878 13.453 1.00 95.88 228 ASP A CA 1
ATOM 1677 C C . ASP A 1 228 ? 3.300 -13.907 12.004 1.00 95.88 228 ASP A C 1
ATOM 1679 O O . ASP A 1 228 ? 2.732 -14.587 11.146 1.00 95.88 228 ASP A O 1
ATOM 1683 N N . ALA A 1 229 ? 4.365 -13.156 11.712 1.00 95.25 229 ALA A N 1
ATOM 1684 C CA . ALA A 1 229 ? 4.919 -13.034 10.363 1.00 95.25 229 ALA A CA 1
ATOM 1685 C C . ALA A 1 229 ? 5.619 -14.314 9.868 1.00 95.25 229 ALA A C 1
ATOM 1687 O O . ALA A 1 229 ? 5.850 -14.458 8.667 1.00 95.25 229 ALA A O 1
ATOM 1688 N N . THR A 1 230 ? 5.946 -15.249 10.765 1.00 93.19 230 THR A N 1
ATOM 1689 C CA . THR A 1 230 ? 6.556 -16.544 10.436 1.00 93.19 230 THR A CA 1
ATOM 1690 C C . THR A 1 230 ? 5.484 -17.581 10.105 1.00 93.19 230 THR A C 1
ATOM 1692 O O . THR A 1 230 ? 5.621 -18.343 9.143 1.00 93.19 230 THR A O 1
ATOM 1695 N N . THR A 1 231 ? 4.413 -17.635 10.903 1.00 94.81 231 THR A N 1
ATOM 1696 C CA . THR A 1 231 ? 3.412 -18.715 10.819 1.00 94.81 231 THR A CA 1
ATOM 1697 C C . THR A 1 231 ? 2.085 -18.298 10.187 1.00 94.81 231 THR A C 1
ATOM 1699 O O . THR A 1 231 ? 1.330 -19.164 9.745 1.00 94.81 231 THR A O 1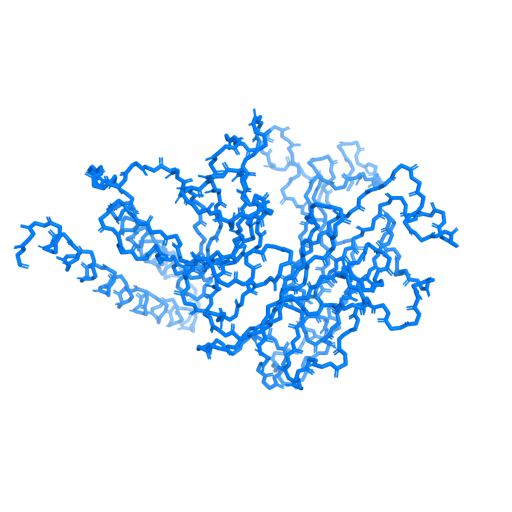
ATOM 1702 N N . GLY A 1 232 ? 1.790 -16.998 10.138 1.00 96.38 232 GLY A N 1
ATOM 1703 C CA . GLY A 1 232 ? 0.495 -16.455 9.727 1.00 96.38 232 GLY A CA 1
ATOM 1704 C C . GLY A 1 232 ? -0.605 -16.627 10.778 1.00 96.38 232 GLY A C 1
ATOM 1705 O O . GLY A 1 232 ? -1.780 -16.413 10.476 1.00 96.38 232 GLY A O 1
ATOM 1706 N N . THR A 1 233 ? -0.252 -17.033 12.002 1.00 95.88 233 THR A N 1
ATOM 1707 C CA . THR A 1 233 ? -1.206 -17.214 13.104 1.00 95.88 233 THR A CA 1
ATOM 1708 C C . THR A 1 233 ? -1.773 -15.858 13.535 1.00 95.88 233 THR A C 1
ATOM 1710 O O . THR A 1 233 ? -0.992 -14.929 13.744 1.00 95.88 233 THR A O 1
ATOM 1713 N N . PRO A 1 234 ? -3.103 -15.706 13.685 1.00 95.75 234 PRO A N 1
ATOM 1714 C CA . PRO A 1 234 ? -3.697 -14.456 14.151 1.00 95.75 234 PRO A CA 1
ATOM 1715 C C . PRO A 1 234 ? -3.316 -14.172 15.610 1.00 95.75 234 PRO A C 1
ATOM 1717 O O . PRO A 1 234 ? -3.390 -15.058 16.460 1.00 95.75 234 PRO A O 1
ATOM 1720 N N . LEU A 1 235 ? -2.944 -12.922 15.892 1.00 94.75 235 LEU A N 1
ATOM 1721 C CA . LEU A 1 235 ? -2.555 -12.431 17.221 1.00 94.75 235 LEU A CA 1
ATOM 1722 C C . LEU A 1 235 ? -3.573 -11.448 17.820 1.00 94.75 235 LEU A C 1
ATOM 1724 O O . LEU A 1 235 ? -3.456 -11.090 18.987 1.00 94.75 235 LEU A O 1
ATOM 1728 N N . GLY A 1 236 ? -4.573 -11.028 17.041 1.00 93.25 236 GLY A N 1
ATOM 1729 C CA . GLY A 1 236 ? -5.616 -10.093 17.461 1.00 93.25 236 GLY A CA 1
ATOM 1730 C C . GLY A 1 236 ? -5.706 -8.876 16.546 1.00 93.25 236 GLY A C 1
ATOM 1731 O O . GLY A 1 236 ? -5.234 -8.901 15.410 1.00 93.25 236 GLY A O 1
ATOM 1732 N N . GLN A 1 237 ? -6.329 -7.817 17.049 1.00 94.00 237 GLN A N 1
ATOM 1733 C CA . GLN A 1 237 ? -6.484 -6.528 16.375 1.00 94.00 237 GLN A CA 1
ATOM 1734 C C . GLN A 1 237 ? -5.795 -5.439 17.185 1.00 94.00 237 GLN A C 1
ATOM 1736 O O . GLN A 1 237 ? -5.660 -5.579 18.403 1.00 94.00 237 GLN A O 1
ATOM 1741 N N . LEU A 1 238 ? -5.370 -4.368 16.513 1.00 95.12 238 LEU A N 1
ATOM 1742 C CA . LEU A 1 238 ? -5.045 -3.142 17.230 1.00 95.12 238 LEU A CA 1
ATOM 1743 C C . LEU A 1 238 ? -6.319 -2.571 17.841 1.00 95.12 238 LEU A C 1
ATOM 1745 O O . LEU A 1 238 ? -7.377 -2.579 17.210 1.00 95.12 238 LEU A O 1
ATOM 1749 N N . LYS A 1 239 ? -6.176 -2.102 19.073 1.00 92.31 239 LYS A N 1
ATOM 1750 C CA . LYS A 1 239 ? -7.254 -1.587 19.897 1.00 92.31 239 LYS A CA 1
ATOM 1751 C C . LYS A 1 239 ? -6.848 -0.264 20.521 1.00 92.31 239 LYS A C 1
ATOM 1753 O O . LYS A 1 239 ? -5.646 -0.023 20.691 1.00 92.31 239 LYS A O 1
ATOM 1758 N N . ASP A 1 240 ? -7.831 0.557 20.828 1.00 87.94 240 ASP A N 1
ATOM 1759 C CA . ASP A 1 240 ? -7.679 1.715 21.705 1.00 87.94 240 ASP A CA 1
ATOM 1760 C C . ASP A 1 240 ? -7.460 1.278 23.175 1.00 87.94 240 ASP A C 1
ATOM 1762 O O . ASP A 1 240 ? -7.378 0.074 23.481 1.00 87.94 240 ASP A O 1
ATOM 1766 N N . PRO A 1 241 ? -7.223 2.236 24.091 1.00 87.94 241 PRO A N 1
ATOM 1767 C CA . PRO A 1 241 ? -7.049 1.948 25.509 1.00 87.94 241 PRO A CA 1
ATOM 1768 C C . PRO A 1 241 ? -8.228 1.246 26.197 1.00 87.94 241 PRO A C 1
ATOM 1770 O O . PRO A 1 241 ? -7.957 0.495 27.145 1.00 87.94 241 PRO A O 1
ATOM 1773 N N . ASP A 1 242 ? -9.465 1.457 25.746 1.00 84.00 242 ASP A N 1
ATOM 1774 C CA . ASP A 1 242 ? -10.682 0.871 26.329 1.00 84.00 242 ASP A CA 1
ATOM 1775 C C . ASP A 1 242 ? -10.979 -0.542 25.790 1.00 84.00 242 ASP A C 1
ATOM 1777 O O . ASP A 1 242 ? -11.563 -1.399 26.469 1.00 84.00 242 ASP A O 1
ATOM 1781 N N . GLY A 1 243 ? -10.362 -0.878 24.660 1.00 87.94 243 GLY A N 1
ATOM 1782 C CA . GLY A 1 243 ? -10.275 -2.218 24.111 1.00 87.94 243 GLY A CA 1
ATOM 1783 C C . GLY A 1 243 ? -11.162 -2.437 22.891 1.00 87.94 243 GLY A C 1
ATOM 1784 O O . GLY A 1 243 ? -11.241 -3.599 22.437 1.00 87.94 243 GLY A O 1
ATOM 1785 N N . GLU A 1 244 ? -11.786 -1.388 22.349 1.00 87.69 244 GLU A N 1
ATOM 1786 C CA . GLU A 1 244 ? -12.431 -1.418 21.045 1.00 87.69 244 GLU A CA 1
ATOM 1787 C C . GLU A 1 244 ? -11.387 -1.528 19.915 1.00 87.69 244 GLU A C 1
ATOM 1789 O O . GLU A 1 244 ? -10.236 -1.105 20.032 1.00 87.69 244 GLU A O 1
ATOM 1794 N N . PRO A 1 245 ? -11.706 -2.224 18.808 1.00 91.50 245 PRO A N 1
ATOM 1795 C CA . PRO A 1 245 ? -10.819 -2.272 17.654 1.00 91.50 245 PRO A CA 1
ATOM 1796 C C . PRO A 1 245 ? -10.746 -0.926 16.930 1.00 91.50 245 PRO A C 1
ATOM 1798 O O . PRO A 1 245 ? -11.763 -0.394 16.493 1.00 91.50 245 PRO A O 1
ATOM 1801 N N . ILE A 1 246 ? -9.527 -0.464 16.653 1.00 91.44 246 ILE A N 1
ATOM 1802 C CA . ILE A 1 246 ? -9.312 0.751 15.860 1.00 91.44 246 ILE A CA 1
ATOM 1803 C C . ILE A 1 246 ? -9.802 0.517 14.426 1.00 91.44 246 ILE A C 1
ATOM 1805 O O . ILE A 1 246 ? -9.302 -0.378 13.728 1.00 91.44 246 ILE A O 1
ATOM 1809 N N . GLN A 1 247 ? -10.738 1.355 13.975 1.00 92.38 247 GLN A N 1
ATOM 1810 C CA . GLN A 1 247 ? -11.309 1.324 12.631 1.00 92.38 247 GLN A CA 1
ATOM 1811 C C . GLN A 1 247 ? -11.040 2.634 11.885 1.00 92.38 247 GLN A C 1
ATOM 1813 O O . GLN A 1 247 ? -11.423 3.709 12.336 1.00 92.38 247 GLN A O 1
ATOM 1818 N N . ILE A 1 248 ? -10.398 2.546 10.719 1.00 91.75 248 ILE A N 1
ATOM 1819 C CA . ILE A 1 248 ? -10.071 3.706 9.881 1.00 91.75 248 ILE A CA 1
ATOM 1820 C C . ILE A 1 248 ? -10.662 3.483 8.487 1.00 91.75 248 ILE A C 1
ATOM 1822 O O . ILE A 1 248 ? -10.221 2.604 7.753 1.00 91.75 248 ILE A O 1
ATOM 1826 N N . ASP A 1 249 ? -11.668 4.268 8.114 1.00 88.94 249 ASP A N 1
ATOM 1827 C CA . ASP A 1 249 ? -12.328 4.158 6.807 1.00 88.94 249 ASP A CA 1
ATOM 1828 C C . ASP A 1 249 ? -11.347 4.400 5.647 1.00 88.94 249 ASP A C 1
ATOM 1830 O O . ASP A 1 249 ? -10.585 5.365 5.667 1.00 88.94 249 ASP A O 1
ATOM 1834 N N . GLY A 1 250 ? -11.361 3.513 4.645 1.00 91.75 250 GLY A N 1
ATOM 1835 C CA . GLY A 1 250 ? -10.463 3.585 3.488 1.00 91.75 250 GLY A CA 1
ATOM 1836 C C . GLY A 1 250 ? -8.986 3.351 3.821 1.00 91.75 250 GLY A C 1
ATOM 1837 O O . GLY A 1 250 ? -8.116 3.929 3.173 1.00 91.75 250 GLY A O 1
ATOM 1838 N N . LEU A 1 251 ? -8.672 2.566 4.858 1.00 96.56 251 LEU A N 1
ATOM 1839 C CA . LEU A 1 251 ? -7.299 2.349 5.319 1.00 96.56 251 LEU A CA 1
ATOM 1840 C C . LEU A 1 251 ? -6.387 1.761 4.226 1.00 96.56 251 LEU A C 1
ATOM 1842 O O . LEU A 1 251 ? -6.531 0.610 3.816 1.00 96.56 251 LEU A O 1
ATOM 1846 N N . TRP A 1 252 ? -5.367 2.527 3.851 1.00 95.31 252 TRP A N 1
ATOM 1847 C CA . TRP A 1 252 ? -4.348 2.148 2.879 1.00 95.31 252 TRP A CA 1
ATOM 1848 C C . TRP A 1 252 ? -3.026 1.791 3.575 1.00 95.31 252 TRP A C 1
ATOM 1850 O O . TRP A 1 252 ? -2.864 0.691 4.107 1.00 95.31 252 TRP A O 1
ATOM 1860 N N . THR A 1 253 ? -2.038 2.690 3.539 1.00 95.69 253 THR A N 1
ATOM 1861 C CA . THR A 1 253 ? -0.660 2.406 3.951 1.00 95.69 253 THR A CA 1
ATOM 1862 C C . THR A 1 253 ? -0.572 2.234 5.452 1.00 95.69 253 THR A C 1
ATOM 1864 O O . THR A 1 253 ? -1.178 2.988 6.200 1.00 95.69 253 THR A O 1
ATOM 1867 N N . LEU A 1 254 ? 0.271 1.298 5.882 1.00 98.00 254 LEU A N 1
ATOM 1868 C CA . LEU A 1 254 ? 0.779 1.205 7.244 1.00 98.00 254 LEU A CA 1
ATOM 1869 C C . LEU A 1 254 ? 2.302 1.282 7.184 1.00 98.00 254 LEU A C 1
ATOM 1871 O O . LEU A 1 254 ? 2.923 0.551 6.411 1.00 98.00 254 LEU A O 1
ATOM 1875 N N . LYS A 1 255 ? 2.921 2.157 7.980 1.00 96.38 255 LYS A N 1
ATOM 1876 C CA . LYS A 1 255 ? 4.381 2.270 8.027 1.00 96.38 255 LYS A CA 1
ATOM 1877 C C . LYS A 1 255 ? 4.870 2.798 9.366 1.00 96.38 255 LYS A C 1
ATOM 1879 O O . LYS A 1 255 ? 4.405 3.825 9.841 1.00 96.38 255 LYS A O 1
ATOM 1884 N N . PHE A 1 256 ? 5.860 2.132 9.946 1.00 96.94 256 PHE A N 1
ATOM 1885 C CA . PHE A 1 256 ? 6.562 2.674 11.105 1.00 96.94 256 PHE A CA 1
ATOM 1886 C C . PHE A 1 256 ? 7.535 3.771 10.690 1.00 96.94 256 PHE A C 1
ATOM 1888 O O . PHE A 1 256 ? 8.157 3.692 9.625 1.00 96.94 256 PHE A O 1
ATOM 1895 N N . GLY A 1 257 ? 7.671 4.789 11.539 1.00 95.81 257 GLY A N 1
ATOM 1896 C CA . GLY A 1 257 ? 8.663 5.833 11.322 1.00 95.81 257 GLY A CA 1
ATOM 1897 C C . GLY A 1 257 ? 10.088 5.277 11.311 1.00 95.81 257 GLY A C 1
ATOM 1898 O O . GLY A 1 257 ? 10.373 4.190 11.810 1.00 95.81 257 GLY A O 1
ATOM 1899 N N . ASN A 1 258 ? 11.016 6.034 10.730 1.00 93.00 258 ASN A N 1
ATOM 1900 C CA . ASN A 1 258 ? 12.420 5.625 10.619 1.00 93.00 258 ASN A CA 1
ATOM 1901 C C . ASN A 1 258 ? 13.332 6.247 11.692 1.00 93.00 258 ASN A C 1
ATOM 1903 O O . ASN A 1 258 ? 14.550 6.107 11.608 1.00 93.00 258 ASN A O 1
ATOM 1907 N N . GLY A 1 259 ? 12.766 6.961 12.672 1.00 93.31 259 GLY A N 1
ATOM 1908 C CA . GLY A 1 259 ? 13.513 7.659 13.723 1.00 93.31 259 GLY A CA 1
ATOM 1909 C C . GLY A 1 259 ? 14.180 8.964 13.270 1.00 93.31 259 GLY A C 1
ATOM 1910 O O . GLY A 1 259 ? 14.930 9.554 14.042 1.00 93.31 259 GLY A O 1
ATOM 1911 N N . GLY A 1 260 ? 13.919 9.415 12.040 1.00 93.38 260 GLY A N 1
ATOM 1912 C CA . GLY A 1 260 ? 14.430 10.662 11.472 1.00 93.38 260 GLY A CA 1
ATOM 1913 C C . GLY A 1 260 ? 13.322 11.455 10.779 1.00 93.38 260 GLY A C 1
ATOM 1914 O O . GLY A 1 260 ? 12.213 11.579 11.294 1.00 93.38 260 GLY A O 1
ATOM 1915 N N . SER A 1 261 ? 13.596 11.976 9.579 1.00 89.69 261 SER A N 1
ATOM 1916 C CA . SER A 1 261 ? 12.620 12.763 8.802 1.00 89.69 261 SER A CA 1
ATOM 1917 C C . SER A 1 261 ? 11.369 11.982 8.377 1.00 89.69 261 SER A C 1
ATOM 1919 O O . SER A 1 261 ? 10.401 12.596 7.950 1.00 89.69 261 SER A O 1
ATOM 1921 N N . GLY A 1 262 ? 11.376 10.649 8.484 1.00 89.44 262 GLY A N 1
ATOM 1922 C CA . GLY A 1 262 ? 10.221 9.790 8.216 1.00 89.44 262 GLY A CA 1
ATOM 1923 C C . GLY A 1 262 ? 9.354 9.510 9.446 1.00 89.44 262 GLY A C 1
ATOM 1924 O O . GLY A 1 262 ? 8.557 8.581 9.403 1.00 89.44 262 GLY A O 1
ATOM 1925 N N . GLY A 1 263 ? 9.535 10.252 10.542 1.00 94.88 263 GLY A N 1
ATOM 1926 C CA . GLY A 1 263 ? 8.741 10.112 11.762 1.00 94.88 263 GLY A CA 1
ATOM 1927 C C . GLY A 1 263 ? 9.381 9.226 12.832 1.00 94.88 263 GLY A C 1
ATOM 1928 O O . GLY A 1 263 ? 10.430 8.608 12.628 1.00 94.88 263 GLY A O 1
ATOM 1929 N N . ALA A 1 264 ? 8.748 9.174 14.004 1.00 95.06 264 ALA A N 1
ATOM 1930 C CA . ALA A 1 264 ? 9.267 8.471 15.173 1.00 95.06 264 ALA A CA 1
ATOM 1931 C C . ALA A 1 264 ? 9.213 6.941 15.000 1.00 95.06 264 ALA A C 1
ATOM 1933 O O . ALA A 1 264 ? 8.241 6.388 14.492 1.00 95.06 264 ALA A O 1
ATOM 1934 N N . ALA A 1 265 ? 10.267 6.246 15.441 1.00 92.12 265 ALA A N 1
ATOM 1935 C CA . ALA A 1 265 ? 10.479 4.828 15.128 1.00 92.12 265 ALA A CA 1
ATOM 1936 C C . ALA A 1 265 ? 9.426 3.865 15.707 1.00 92.12 265 ALA A C 1
ATOM 1938 O O . ALA A 1 265 ? 9.227 2.780 15.169 1.00 92.12 265 ALA A O 1
ATOM 1939 N N . ASN A 1 266 ? 8.748 4.256 16.789 1.00 92.38 266 ASN A N 1
ATOM 1940 C CA . ASN A 1 266 ? 7.703 3.457 17.437 1.00 92.38 266 ASN A CA 1
ATOM 1941 C C . ASN A 1 266 ? 6.293 4.034 17.219 1.00 92.38 266 ASN A C 1
ATOM 1943 O O . ASN A 1 266 ? 5.384 3.790 18.009 1.00 92.38 266 ASN A O 1
ATOM 1947 N N . THR A 1 267 ? 6.127 4.824 16.161 1.00 95.50 267 THR A N 1
ATOM 1948 C CA . THR A 1 267 ? 4.846 5.397 15.750 1.00 95.50 267 THR A CA 1
ATOM 1949 C C . THR A 1 267 ? 4.427 4.745 14.441 1.00 95.50 267 THR A C 1
ATOM 1951 O O . THR A 1 267 ? 5.205 4.716 13.483 1.00 95.50 267 THR A O 1
ATOM 1954 N N . LEU A 1 268 ? 3.206 4.212 14.408 1.00 97.19 268 LEU A N 1
ATOM 1955 C CA . LEU A 1 268 ? 2.611 3.639 13.208 1.00 97.19 268 LEU A CA 1
ATOM 1956 C C . LEU A 1 268 ? 1.897 4.749 12.441 1.00 97.19 268 LEU A C 1
ATOM 1958 O O . LEU A 1 268 ? 0.857 5.228 12.876 1.00 97.19 268 LEU A O 1
ATOM 1962 N N . TYR A 1 269 ? 2.447 5.160 11.308 1.00 97.56 269 TYR A N 1
ATOM 1963 C CA . TYR A 1 269 ? 1.812 6.102 10.396 1.00 97.56 269 TYR A CA 1
ATOM 1964 C C . TYR A 1 269 ? 0.905 5.364 9.421 1.00 97.56 269 TYR A C 1
ATOM 1966 O O . TYR A 1 269 ? 1.218 4.245 8.998 1.00 97.56 269 TYR A O 1
ATOM 1974 N N . PHE A 1 270 ? -0.191 6.009 9.039 1.00 97.06 270 PHE A N 1
ATOM 1975 C CA . PHE A 1 270 ? -1.117 5.468 8.060 1.00 97.06 270 PHE A CA 1
ATOM 1976 C C . PHE A 1 270 ? -1.590 6.514 7.058 1.00 97.06 270 PHE A C 1
ATOM 1978 O O . PHE A 1 270 ? -1.603 7.714 7.339 1.00 97.06 270 PHE A O 1
ATOM 1985 N N . THR A 1 271 ? -1.994 6.029 5.886 1.00 95.81 271 THR A N 1
ATOM 1986 C CA . THR A 1 271 ? -2.803 6.795 4.935 1.00 95.81 271 THR A CA 1
ATOM 1987 C C . THR A 1 271 ? -4.164 6.139 4.812 1.00 95.81 271 THR A C 1
ATOM 1989 O O . THR A 1 271 ? -4.275 4.919 4.931 1.00 95.81 271 THR A O 1
ATOM 1992 N N . ALA A 1 272 ? -5.187 6.932 4.547 1.00 94.00 272 ALA A N 1
ATOM 1993 C CA . ALA A 1 272 ? -6.521 6.438 4.277 1.00 94.00 272 ALA A CA 1
ATOM 1994 C C . ALA A 1 272 ? -7.193 7.270 3.184 1.00 94.00 272 ALA A C 1
ATOM 1996 O O . ALA A 1 272 ? -6.906 8.460 3.053 1.00 94.00 272 ALA A O 1
ATOM 1997 N N . GLY A 1 273 ? -8.050 6.622 2.402 1.00 91.75 273 GLY A N 1
ATOM 1998 C CA . GLY A 1 273 ? -8.900 7.226 1.387 1.00 91.75 273 GLY A CA 1
ATOM 1999 C C . GLY A 1 273 ? -10.358 7.191 1.835 1.00 91.75 273 GLY A C 1
ATOM 2000 O O . GLY A 1 273 ? -11.108 6.341 1.348 1.00 91.75 273 GLY A O 1
ATOM 2001 N N . PRO A 1 274 ? -10.767 8.018 2.813 1.00 87.19 274 PRO A N 1
ATOM 2002 C CA . PRO A 1 274 ? -12.136 7.988 3.298 1.00 87.19 274 PRO A CA 1
ATOM 2003 C C . PRO A 1 274 ? -13.123 8.416 2.202 1.00 87.19 274 PRO A C 1
ATOM 2005 O O . PRO A 1 274 ? -12.735 8.946 1.164 1.00 87.19 274 PRO A O 1
ATOM 2008 N N . PHE A 1 275 ? -14.412 8.170 2.444 1.00 85.12 275 PHE A N 1
ATOM 2009 C CA . PHE A 1 275 ? -15.506 8.515 1.509 1.00 85.12 275 PHE A CA 1
ATOM 2010 C C . PHE A 1 275 ? -15.403 7.854 0.121 1.00 85.12 275 PHE A C 1
ATOM 2012 O O . PHE A 1 275 ? -15.879 8.378 -0.877 1.00 85.12 275 PHE A O 1
ATOM 2019 N N . GLY A 1 276 ? -14.830 6.648 0.056 1.00 84.19 276 GLY A N 1
ATOM 2020 C CA . GLY A 1 276 ? -14.606 5.987 -1.234 1.00 84.19 276 GLY A CA 1
ATOM 2021 C C . GLY A 1 276 ? -13.479 6.656 -2.014 1.00 84.19 276 GLY A C 1
ATOM 2022 O O . GLY A 1 276 ? -13.568 6.786 -3.228 1.00 84.19 276 GLY A O 1
ATOM 2023 N N . GLU A 1 277 ? -12.440 7.087 -1.289 1.00 88.12 277 GLU A N 1
ATOM 2024 C CA . GLU A 1 277 ? -11.172 7.585 -1.831 1.00 88.12 277 GLU A CA 1
ATOM 2025 C C . GLU A 1 277 ? -11.253 8.950 -2.520 1.00 88.12 277 GLU A C 1
ATOM 2027 O O . GLU A 1 277 ? -10.261 9.413 -3.083 1.00 88.12 277 GLU A O 1
ATOM 2032 N N . SER A 1 278 ? -12.396 9.635 -2.419 1.00 83.75 278 SER A N 1
ATOM 2033 C CA . SER A 1 278 ? -12.553 11.027 -2.860 1.00 83.75 278 SER A CA 1
ATOM 2034 C C . SER A 1 278 ? -11.696 11.997 -2.045 1.00 83.75 278 SER A C 1
ATOM 2036 O O . SER A 1 278 ? -11.325 13.060 -2.541 1.00 83.75 278 SER A O 1
ATOM 2038 N N . HIS A 1 279 ? -11.326 11.606 -0.823 1.00 86.06 279 HIS A N 1
ATOM 2039 C CA . HIS A 1 279 ? -10.509 12.397 0.091 1.00 86.06 279 HIS A CA 1
ATOM 2040 C C . HIS A 1 279 ? -9.323 11.596 0.622 1.00 86.06 279 HIS A C 1
ATOM 2042 O O . HIS A 1 279 ? -9.258 10.376 0.487 1.00 86.06 279 HIS A O 1
ATOM 2048 N N . GLY A 1 280 ? -8.370 12.288 1.249 1.00 89.19 280 GLY A N 1
ATOM 2049 C CA . GLY A 1 280 ? -7.174 11.679 1.826 1.00 89.19 280 GLY A CA 1
ATOM 2050 C C . GLY A 1 280 ? -6.976 12.061 3.288 1.00 89.19 280 GLY A C 1
ATOM 2051 O O . GLY A 1 280 ? -6.995 13.239 3.633 1.00 89.19 280 GLY A O 1
ATOM 2052 N N . LEU A 1 281 ? -6.708 11.070 4.139 1.00 89.31 281 LEU A N 1
ATOM 2053 C CA . LEU A 1 281 ? -6.249 11.270 5.511 1.00 89.31 281 LEU A CA 1
ATOM 2054 C C . LEU A 1 281 ? -4.831 10.719 5.683 1.00 89.31 281 LEU A C 1
ATOM 2056 O O . LEU A 1 281 ? -4.530 9.590 5.294 1.00 89.31 281 LEU A O 1
ATOM 2060 N N . PHE A 1 282 ? -3.979 11.496 6.345 1.00 93.12 282 PHE A N 1
ATOM 2061 C CA . PHE A 1 282 ? -2.715 11.028 6.902 1.00 93.12 282 PHE A CA 1
ATOM 2062 C C . PHE A 1 282 ? -2.774 11.116 8.424 1.00 93.12 282 PHE A C 1
ATOM 2064 O O . PHE A 1 282 ? -3.096 12.168 8.975 1.00 93.12 282 PHE A O 1
ATOM 2071 N N . GLY A 1 283 ? -2.450 10.020 9.104 1.00 92.25 283 GLY A N 1
ATOM 2072 C CA . GLY A 1 283 ? -2.523 9.946 10.558 1.00 92.25 283 GLY A CA 1
ATOM 2073 C C . GLY A 1 283 ? -1.437 9.074 11.167 1.00 92.25 283 GLY A C 1
ATOM 2074 O O . GLY A 1 283 ? -0.571 8.523 10.482 1.00 92.25 283 GLY A O 1
ATOM 2075 N N . SER A 1 284 ? -1.464 8.972 12.494 1.00 94.25 284 SER A N 1
ATOM 2076 C CA . SER A 1 284 ? -0.510 8.155 13.237 1.00 94.25 284 SER A CA 1
ATOM 2077 C C . SER A 1 284 ? -1.111 7.583 14.512 1.00 94.25 284 SER A C 1
ATOM 2079 O O . SER A 1 284 ? -1.946 8.225 15.143 1.00 94.25 284 SER A O 1
ATOM 2081 N N . LEU A 1 285 ? -0.642 6.399 14.896 1.00 93.38 285 LEU A N 1
ATOM 2082 C CA . LEU A 1 285 ? -1.031 5.667 16.093 1.00 93.38 285 LEU A CA 1
ATOM 2083 C C . LEU A 1 285 ? 0.202 5.441 16.973 1.00 93.38 285 LEU A C 1
ATOM 2085 O O . LEU A 1 285 ? 1.269 5.039 16.495 1.00 93.38 285 LEU A O 1
ATOM 2089 N N . ASN A 1 286 ? 0.039 5.684 18.271 1.00 91.50 286 ASN A N 1
ATOM 2090 C CA . ASN A 1 286 ? 1.048 5.431 19.294 1.00 91.50 286 ASN A CA 1
ATOM 2091 C C . ASN A 1 286 ? 0.492 4.454 20.327 1.00 91.50 286 ASN A C 1
ATOM 2093 O O . ASN A 1 286 ? -0.708 4.419 20.578 1.00 91.50 286 ASN A O 1
ATOM 2097 N N . THR A 1 287 ? 1.374 3.676 20.947 1.00 90.31 287 THR A N 1
ATOM 2098 C CA . THR A 1 287 ? 0.977 2.747 22.007 1.00 90.31 287 THR A CA 1
ATOM 2099 C C . THR A 1 287 ? 0.598 3.499 23.279 1.00 90.31 287 THR A C 1
ATOM 2101 O O . THR A 1 287 ? 1.373 4.339 23.744 1.00 90.31 287 THR A O 1
ATOM 2104 N N . ALA A 1 288 ? -0.519 3.117 23.887 1.00 88.81 288 ALA A N 1
ATOM 2105 C CA . ALA A 1 288 ? -0.931 3.528 25.224 1.00 88.81 288 ALA A CA 1
ATOM 2106 C C . ALA A 1 288 ? -1.088 2.293 26.126 1.00 88.81 288 ALA A C 1
ATOM 2108 O O . ALA A 1 288 ? -1.226 1.170 25.637 1.00 88.81 288 ALA A O 1
ATOM 2109 N N . ALA A 1 289 ? -1.013 2.481 27.447 1.00 86.50 289 ALA A N 1
ATOM 2110 C CA . ALA A 1 289 ? -1.292 1.393 28.381 1.00 86.50 289 ALA A CA 1
ATOM 2111 C C . ALA A 1 289 ? -2.809 1.125 28.426 1.00 86.50 289 ALA A C 1
ATOM 2113 O O . ALA A 1 289 ? -3.568 2.095 28.371 1.00 86.50 289 ALA A O 1
ATOM 2114 N N . PRO A 1 290 ? -3.261 -0.134 28.574 1.00 85.50 290 PRO A N 1
ATOM 2115 C CA . PRO A 1 290 ? -4.685 -0.437 28.726 1.00 85.50 290 PRO A CA 1
ATOM 2116 C C . PRO A 1 290 ? -5.336 0.376 29.854 1.00 85.50 290 PRO A C 1
ATOM 2118 O O . PRO A 1 290 ? -4.747 0.503 30.932 1.00 85.50 290 PRO A O 1
ATOM 2121 N N . GLY A 1 291 ? -6.525 0.927 29.598 1.00 83.06 291 GLY A N 1
ATOM 2122 C CA . GLY A 1 291 ? -7.262 1.805 30.513 1.00 83.06 291 GLY A CA 1
ATOM 2123 C C . GLY A 1 291 ? -6.641 3.192 30.725 1.00 83.06 291 GLY A C 1
ATOM 2124 O O . GLY A 1 291 ? -7.001 3.890 31.675 1.00 83.06 291 GLY A O 1
ATOM 2125 N N . SER A 1 292 ? -5.663 3.592 29.902 1.00 86.75 292 SER A N 1
ATOM 2126 C CA . SER A 1 292 ? -5.247 5.000 29.844 1.00 86.75 292 SER A CA 1
ATOM 2127 C C . SER A 1 292 ? -6.390 5.837 29.272 1.00 86.75 292 SER A C 1
ATOM 2129 O O . SER A 1 292 ? -7.082 5.335 28.400 1.00 86.75 292 SER A O 1
ATOM 2131 N N . PRO A 1 293 ? -6.560 7.107 29.678 1.00 83.75 293 PRO A N 1
ATOM 2132 C CA . PRO A 1 293 ? -7.576 7.956 29.074 1.00 83.75 293 PRO A CA 1
ATOM 2133 C C . PRO A 1 293 ? -7.444 8.014 27.551 1.00 83.75 293 PRO A C 1
ATOM 2135 O O . PRO A 1 293 ? -6.342 8.251 27.038 1.00 83.75 293 PRO A O 1
ATOM 2138 N N . GLU A 1 294 ? -8.581 7.852 26.884 1.00 79.06 294 GLU A N 1
ATOM 2139 C CA . GLU A 1 294 ? -8.795 8.142 25.472 1.00 79.06 294 GLU A CA 1
ATOM 2140 C C . GLU A 1 294 ? -8.138 9.472 25.073 1.00 79.06 294 GLU A C 1
ATOM 2142 O O . GLU A 1 294 ? -8.246 10.508 25.747 1.00 79.06 294 GLU A O 1
ATOM 2147 N N . GLY A 1 295 ? -7.393 9.434 23.970 1.00 76.50 295 GLY A N 1
ATOM 2148 C CA . GLY A 1 295 ? -6.805 10.629 23.378 1.00 76.50 295 GLY A CA 1
ATOM 2149 C C . GLY A 1 295 ? -7.840 11.415 22.568 1.00 76.50 295 GLY A C 1
ATOM 2150 O O . GLY A 1 295 ? -8.976 10.996 22.399 1.00 76.50 295 GLY A O 1
ATOM 2151 N N . PRO A 1 296 ? -7.461 12.543 21.950 1.00 82.88 296 PRO A N 1
ATOM 2152 C CA . PRO A 1 296 ? -8.375 13.294 21.090 1.00 82.88 296 PRO A CA 1
ATOM 2153 C C . PRO A 1 296 ? -8.637 12.608 19.734 1.00 82.88 296 PRO A C 1
ATOM 2155 O O . PRO A 1 296 ? -9.161 13.267 18.842 1.00 82.88 296 PRO A O 1
ATOM 2158 N N . ALA A 1 297 ? -8.216 11.356 19.530 1.00 80.75 297 ALA A N 1
ATOM 2159 C CA . ALA A 1 297 ? -8.139 10.716 18.217 1.00 80.75 297 ALA A CA 1
ATOM 2160 C C . ALA A 1 297 ? -9.513 10.588 17.549 1.00 80.75 297 ALA A C 1
ATOM 2162 O O . ALA A 1 297 ? -9.668 10.969 16.391 1.00 80.75 297 ALA A O 1
ATOM 2163 N N . GLU A 1 298 ? -10.528 10.153 18.287 1.00 79.56 298 GLU A N 1
ATOM 2164 C CA . GLU A 1 298 ? -11.895 10.040 17.776 1.00 79.56 298 GLU A CA 1
ATOM 2165 C C . GLU A 1 298 ? -12.500 11.409 17.453 1.00 79.56 298 GLU A C 1
ATOM 2167 O O . GLU A 1 298 ? -13.061 11.630 16.381 1.00 79.56 298 GLU A O 1
ATOM 2172 N N . ALA A 1 299 ? -12.302 12.393 18.335 1.00 82.94 299 ALA A N 1
ATOM 2173 C CA . ALA A 1 299 ? -12.740 13.762 18.085 1.00 82.94 299 ALA A CA 1
ATOM 2174 C C . ALA A 1 299 ? -12.011 14.386 16.879 1.00 82.94 299 ALA A C 1
ATOM 2176 O O . ALA A 1 299 ? -12.591 15.182 16.138 1.00 82.94 299 ALA A O 1
ATOM 2177 N N . GLN A 1 300 ? -10.736 14.045 16.669 1.00 86.25 300 GLN A N 1
ATOM 2178 C CA . GLN A 1 300 ? -9.969 14.424 15.481 1.00 86.25 300 GLN A CA 1
ATOM 2179 C C . GLN A 1 300 ? -10.501 13.726 14.229 1.00 86.25 300 GLN A C 1
ATOM 2181 O O . GLN A 1 300 ? -10.579 14.363 13.183 1.00 86.25 300 GLN A O 1
ATOM 2186 N N . TRP A 1 301 ? -10.921 12.466 14.335 1.00 82.25 301 TRP A N 1
ATOM 2187 C CA . TRP A 1 301 ? -11.556 11.734 13.245 1.00 82.25 301 TRP A CA 1
ATOM 2188 C C . TRP A 1 301 ? -12.887 12.374 12.834 1.00 82.25 301 TRP A C 1
ATOM 2190 O O . TRP A 1 301 ? -13.097 12.631 11.648 1.00 82.25 301 TRP A O 1
ATOM 2200 N N . VAL A 1 302 ? -13.745 12.744 13.791 1.00 86.00 302 VAL A N 1
ATOM 2201 C CA . VAL A 1 302 ? -14.974 13.507 13.502 1.00 86.00 302 VAL A CA 1
ATOM 2202 C C . VAL A 1 302 ? -14.636 14.823 12.798 1.00 86.00 302 VAL A C 1
ATOM 2204 O O . VAL A 1 302 ? -15.223 15.130 11.764 1.00 86.00 302 VAL A O 1
ATOM 2207 N N . ARG A 1 303 ? -13.650 15.581 13.300 1.00 87.69 303 ARG A N 1
ATOM 2208 C CA . ARG A 1 303 ? -13.213 16.837 12.662 1.00 87.69 303 ARG A CA 1
ATOM 2209 C C . ARG A 1 303 ? -12.718 16.628 11.233 1.00 87.69 303 ARG A C 1
ATOM 2211 O O . ARG A 1 303 ? -13.103 17.404 10.371 1.00 87.69 303 ARG A O 1
ATOM 2218 N N . ALA A 1 304 ? -11.938 15.582 10.972 1.00 85.50 304 ALA A N 1
ATOM 2219 C CA . ALA A 1 304 ? -11.469 15.267 9.624 1.00 85.50 304 ALA A CA 1
ATOM 2220 C C . ALA A 1 304 ? -12.641 14.993 8.663 1.00 85.50 304 ALA A C 1
ATOM 2222 O O . ALA A 1 304 ? -12.639 15.476 7.536 1.00 85.50 304 ALA A O 1
ATOM 2223 N N . ASN A 1 305 ? -13.684 14.289 9.120 1.00 87.25 305 ASN A N 1
ATOM 2224 C CA . ASN A 1 305 ? -14.894 14.057 8.322 1.00 87.25 305 ASN A CA 1
ATOM 2225 C C . ASN A 1 305 ? -15.705 15.351 8.104 1.00 87.25 305 ASN A C 1
ATOM 2227 O O . ASN A 1 305 ? -16.292 15.536 7.041 1.00 87.25 305 ASN A O 1
ATOM 2231 N N . VAL A 1 306 ? -15.720 16.269 9.078 1.00 90.62 306 VAL A N 1
ATOM 2232 C CA . VAL A 1 306 ? -16.322 17.605 8.909 1.00 90.62 306 VAL A CA 1
ATOM 2233 C C . VAL A 1 306 ? -15.551 18.429 7.876 1.00 90.62 306 VAL A C 1
ATOM 2235 O O . VAL A 1 306 ? -16.171 19.070 7.031 1.00 90.62 306 VAL A O 1
ATOM 2238 N N . GLU A 1 307 ? -14.218 18.416 7.930 1.00 90.50 307 GLU A N 1
ATOM 2239 C CA . GLU A 1 307 ? -13.356 19.119 6.973 1.00 90.50 307 GLU A CA 1
ATOM 2240 C C . GLU A 1 307 ? -13.564 18.600 5.545 1.00 90.50 307 GLU A C 1
ATOM 2242 O O . GLU A 1 307 ? -13.659 19.403 4.623 1.00 90.50 307 GLU A O 1
ATOM 2247 N N . VAL A 1 308 ? -13.735 17.287 5.371 1.00 87.62 308 VAL A N 1
ATOM 2248 C CA . VAL A 1 308 ? -14.109 16.673 4.087 1.00 87.62 308 VAL A CA 1
ATOM 2249 C C . VAL A 1 308 ? -15.416 17.255 3.539 1.00 87.62 308 VAL A C 1
ATOM 2251 O O . VAL A 1 308 ? -15.419 17.838 2.458 1.00 87.62 308 VAL A O 1
ATOM 2254 N N . VAL A 1 309 ? -16.503 17.209 4.313 1.00 91.19 309 VAL A N 1
ATOM 2255 C CA . VAL A 1 309 ? -17.805 17.741 3.867 1.00 91.19 309 VAL A CA 1
ATOM 2256 C C . VAL A 1 309 ? -17.729 19.246 3.564 1.00 91.19 309 VAL A C 1
ATOM 2258 O O . VAL A 1 309 ? -18.406 19.748 2.666 1.00 91.19 309 VAL A O 1
ATOM 2261 N N . GLN A 1 310 ? -16.890 19.990 4.292 1.00 93.38 310 GLN A N 1
ATOM 2262 C CA . GLN A 1 310 ? -16.635 21.405 4.010 1.00 93.38 310 GLN A CA 1
ATOM 2263 C C . GLN A 1 310 ? -15.898 21.618 2.683 1.00 93.38 310 GLN A C 1
ATOM 2265 O O . GLN A 1 310 ? -16.211 22.580 1.980 1.00 93.38 310 GLN A O 1
ATOM 2270 N N . LEU A 1 311 ? -14.953 20.743 2.329 1.00 92.38 311 LEU A N 1
ATOM 2271 C CA . LEU A 1 311 ? -14.269 20.783 1.036 1.00 92.38 311 LEU A CA 1
ATOM 2272 C C . LEU A 1 311 ? -15.242 20.507 -0.114 1.00 92.38 311 LEU A C 1
ATOM 2274 O O . LEU A 1 311 ? -15.247 21.271 -1.077 1.00 92.38 311 LEU A O 1
ATOM 2278 N N . ASP A 1 312 ? -16.119 19.508 0.009 1.00 92.69 312 ASP A N 1
ATOM 2279 C CA . ASP A 1 312 ? -17.118 19.207 -1.030 1.00 92.69 312 ASP A CA 1
ATOM 2280 C C . ASP A 1 312 ? -18.127 20.346 -1.206 1.00 92.69 312 ASP A C 1
ATOM 2282 O O . ASP A 1 312 ? -18.501 20.708 -2.325 1.00 92.69 312 ASP A O 1
ATOM 2286 N N . LEU A 1 313 ? -18.532 20.981 -0.101 1.00 95.44 313 LEU A N 1
ATOM 2287 C CA . LEU A 1 313 ? -19.372 22.174 -0.152 1.00 95.44 313 LEU A CA 1
ATOM 2288 C C . LEU A 1 313 ? -18.657 23.333 -0.856 1.00 95.44 313 LEU A C 1
ATOM 2290 O O . LEU A 1 313 ? -19.279 24.039 -1.654 1.00 95.44 313 LEU A O 1
ATOM 2294 N N . GLN A 1 314 ? -17.371 23.541 -0.571 1.00 95.62 314 GLN A N 1
ATOM 2295 C CA . GLN A 1 314 ? -16.588 24.588 -1.219 1.00 95.62 314 GLN A CA 1
ATOM 2296 C C . GLN A 1 314 ? -16.433 24.316 -2.719 1.00 95.62 314 GLN A C 1
ATOM 2298 O O . GLN A 1 314 ? -16.636 25.234 -3.511 1.00 95.62 314 GLN A O 1
ATOM 2303 N N . GLN A 1 315 ? -16.176 23.066 -3.114 1.00 93.56 315 GLN A N 1
ATOM 2304 C CA . GLN A 1 315 ? -16.095 22.664 -4.518 1.00 93.56 315 GLN A CA 1
ATOM 2305 C C . GLN A 1 315 ? -17.403 22.968 -5.262 1.00 93.56 315 GLN A C 1
ATOM 2307 O O . GLN A 1 315 ? -17.382 23.616 -6.308 1.00 93.56 315 GLN A O 1
ATOM 2312 N N . LEU A 1 316 ? -18.554 22.610 -4.682 1.00 95.62 316 LEU A N 1
ATOM 2313 C CA . LEU A 1 316 ? -19.867 22.930 -5.250 1.00 95.62 316 LEU A CA 1
ATOM 2314 C C . LEU A 1 316 ? -20.085 24.448 -5.410 1.00 95.62 316 LEU A C 1
ATOM 2316 O O . LEU A 1 316 ? -20.646 24.900 -6.413 1.00 95.62 316 LEU A O 1
ATOM 2320 N N . ILE A 1 317 ? -19.672 25.251 -4.423 1.00 96.75 317 ILE A N 1
ATOM 2321 C CA . ILE A 1 317 ? -19.761 26.718 -4.491 1.00 96.75 317 ILE A CA 1
ATOM 2322 C C . ILE A 1 317 ? -18.880 27.255 -5.626 1.00 96.75 317 ILE A C 1
ATOM 2324 O O . ILE A 1 317 ? -19.331 28.096 -6.413 1.00 96.75 317 ILE A O 1
ATOM 2328 N N . ASP A 1 318 ? -17.649 26.762 -5.735 1.00 96.25 318 ASP A N 1
ATOM 2329 C CA . ASP A 1 318 ? -16.681 27.190 -6.742 1.00 96.25 318 ASP A CA 1
ATOM 2330 C C . ASP A 1 318 ? -17.165 26.836 -8.157 1.00 96.25 318 ASP A C 1
ATOM 2332 O O . ASP A 1 318 ? -17.197 27.704 -9.036 1.00 96.25 318 ASP A O 1
ATOM 2336 N N . ASP A 1 319 ? -17.667 25.620 -8.371 1.00 95.25 319 ASP A N 1
ATOM 2337 C CA . ASP A 1 319 ? -18.209 25.181 -9.661 1.00 95.25 319 ASP A CA 1
ATOM 2338 C C . ASP A 1 319 ? -19.509 25.906 -10.025 1.00 95.25 319 ASP A C 1
ATOM 2340 O O . ASP A 1 319 ? -19.696 26.347 -11.167 1.00 95.25 319 ASP A O 1
ATOM 2344 N N . SER A 1 320 ? -20.385 26.152 -9.048 1.00 94.44 320 SER A N 1
ATOM 2345 C CA . SER A 1 320 ? -21.578 26.969 -9.275 1.00 94.44 320 SER A CA 1
ATOM 2346 C C . SER A 1 320 ? -21.234 28.419 -9.630 1.00 94.44 320 SER A C 1
ATOM 2348 O O . SER A 1 320 ? -21.957 29.035 -10.415 1.00 94.44 320 SER A O 1
ATOM 2350 N N . SER A 1 321 ? -20.180 28.991 -9.043 1.00 96.06 321 SER A N 1
ATOM 2351 C CA . SER A 1 321 ? -19.798 30.393 -9.258 1.00 96.06 321 SER A CA 1
ATOM 2352 C C . SER A 1 321 ? -18.988 30.609 -10.540 1.00 96.06 321 SER A C 1
ATOM 2354 O O . SER A 1 321 ? -19.108 31.660 -11.174 1.00 96.06 321 SER A O 1
ATOM 2356 N N . SER A 1 322 ? -18.214 29.607 -10.962 1.00 95.94 322 SER A N 1
ATOM 2357 C CA . SER A 1 322 ? -17.416 29.633 -12.193 1.00 95.94 322 SER A CA 1
ATOM 2358 C C . SER A 1 322 ? -18.239 29.369 -13.461 1.00 95.94 322 SER A C 1
ATOM 2360 O O . SER A 1 322 ? -17.754 29.594 -14.572 1.00 95.94 322 SER A O 1
ATOM 2362 N N . GLY A 1 323 ? -19.499 28.943 -13.311 1.00 94.31 323 GLY A N 1
ATOM 2363 C CA . GLY A 1 323 ? -20.386 28.614 -14.425 1.00 94.31 323 GLY A CA 1
ATOM 2364 C C . GLY A 1 323 ? -20.148 27.212 -14.984 1.00 94.31 323 GLY A C 1
ATOM 2365 O O . GLY A 1 323 ? -20.320 27.000 -16.189 1.00 94.31 323 GLY A O 1
ATOM 2366 N N . ALA A 1 324 ? -19.749 26.263 -14.129 1.00 95.94 324 ALA A N 1
ATOM 2367 C CA . ALA A 1 324 ? -19.610 24.863 -14.496 1.00 95.94 324 ALA A CA 1
ATOM 2368 C C . ALA A 1 324 ? -20.915 24.289 -15.074 1.00 95.94 324 ALA A C 1
ATOM 2370 O O . ALA A 1 324 ? -22.019 24.823 -14.916 1.00 95.94 324 ALA A O 1
ATOM 2371 N N . SER A 1 325 ? -20.793 23.169 -15.788 1.00 96.88 325 SER A N 1
ATOM 2372 C CA . SER A 1 325 ? -21.945 22.548 -16.433 1.00 96.88 325 SER A CA 1
ATOM 2373 C C . SER A 1 325 ? -22.982 22.092 -15.401 1.00 96.88 325 SER A C 1
ATOM 2375 O O . SER A 1 325 ? -22.646 21.660 -14.301 1.00 96.88 325 SER A O 1
ATOM 2377 N N . ALA A 1 326 ? -24.260 22.068 -15.786 1.00 95.44 326 ALA A N 1
ATOM 2378 C CA . ALA A 1 326 ? -25.306 21.523 -14.919 1.00 95.44 326 ALA A CA 1
ATOM 2379 C C . ALA A 1 326 ? -25.084 20.038 -14.566 1.00 95.44 326 ALA A C 1
ATOM 2381 O O . ALA A 1 326 ? -25.677 19.548 -13.611 1.00 95.44 326 ALA A O 1
ATOM 2382 N N . ALA A 1 327 ? -24.291 19.302 -15.356 1.00 94.88 327 ALA A N 1
ATOM 2383 C CA . ALA A 1 327 ? -23.912 17.929 -15.036 1.00 94.88 327 ALA A CA 1
ATOM 2384 C C . ALA A 1 327 ? -22.874 17.881 -13.908 1.00 94.88 327 ALA A C 1
ATOM 2386 O O . ALA A 1 327 ? -23.079 17.121 -12.970 1.00 94.88 327 ALA A O 1
ATOM 2387 N N . THR A 1 328 ? -21.846 18.732 -13.970 1.00 92.94 328 THR A N 1
ATOM 2388 C CA . THR A 1 328 ? -20.830 18.908 -12.917 1.00 92.94 328 THR A CA 1
ATOM 2389 C C . THR A 1 328 ? -21.492 19.280 -11.596 1.00 92.94 328 THR A C 1
ATOM 2391 O O . THR A 1 328 ? -21.430 18.509 -10.654 1.00 92.94 328 THR A O 1
ATOM 2394 N N . ILE A 1 329 ? -22.309 20.339 -11.592 1.00 95.25 329 ILE A N 1
ATOM 2395 C CA . ILE A 1 329 ? -23.011 20.794 -10.381 1.00 95.25 329 ILE A CA 1
ATOM 2396 C C . ILE A 1 329 ? -23.883 19.681 -9.775 1.00 95.25 329 ILE A C 1
ATOM 2398 O O . ILE A 1 329 ? -23.966 19.536 -8.560 1.00 95.25 329 ILE A O 1
ATOM 2402 N N . ARG A 1 330 ? -24.560 18.871 -10.605 1.00 95.62 330 ARG A N 1
ATOM 2403 C CA . ARG A 1 330 ? -25.342 17.728 -10.099 1.00 95.62 330 ARG A CA 1
ATOM 2404 C C . ARG A 1 330 ? -24.463 16.646 -9.480 1.00 95.62 330 ARG 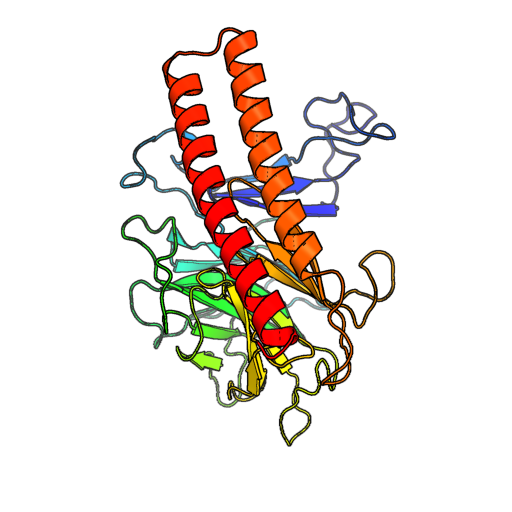A C 1
ATOM 2406 O O . ARG A 1 330 ? -24.907 16.031 -8.517 1.00 95.62 330 ARG A O 1
ATOM 2413 N N . GLN A 1 331 ? -23.283 16.402 -10.042 1.00 93.00 331 GLN A N 1
ATOM 2414 C CA . GLN A 1 331 ? -22.320 15.458 -9.490 1.00 93.00 331 GLN A CA 1
ATOM 2415 C C . GLN A 1 331 ? -21.819 15.946 -8.127 1.00 93.00 331 GLN A C 1
ATOM 2417 O O . GLN A 1 331 ? -21.873 15.183 -7.171 1.00 93.00 331 GLN A O 1
ATOM 2422 N N . ASP A 1 332 ? -21.452 17.221 -8.010 1.00 92.50 332 ASP A N 1
ATOM 2423 C CA . ASP A 1 332 ? -20.953 17.794 -6.754 1.00 92.50 332 ASP A CA 1
ATOM 2424 C C . ASP A 1 332 ? -22.022 17.757 -5.654 1.00 92.50 332 ASP A C 1
ATOM 2426 O O . ASP A 1 332 ? -21.740 17.400 -4.514 1.00 92.50 332 ASP A O 1
ATOM 2430 N N . VAL A 1 333 ? -23.288 18.038 -5.998 1.00 95.81 333 VAL A N 1
ATOM 2431 C CA . VAL A 1 333 ? -24.422 17.887 -5.066 1.00 95.81 333 VAL A CA 1
ATOM 2432 C C . VAL A 1 333 ? -24.581 16.438 -4.598 1.00 95.81 333 VAL A C 1
ATOM 2434 O O . VAL A 1 333 ? -24.879 16.212 -3.428 1.00 95.81 333 VAL A O 1
ATOM 2437 N N . GLN A 1 334 ? -24.412 15.459 -5.491 1.00 94.25 334 GLN A N 1
ATOM 2438 C CA . GLN A 1 334 ? -24.507 14.041 -5.130 1.00 94.25 334 GLN A CA 1
ATOM 2439 C C . GLN A 1 334 ? -23.365 13.613 -4.206 1.00 94.25 334 GLN A C 1
ATOM 2441 O O . GLN A 1 334 ? -23.627 12.910 -3.232 1.00 94.25 334 GLN A O 1
ATOM 2446 N N . THR A 1 335 ? -22.136 14.057 -4.482 1.00 90.88 335 THR A N 1
ATOM 2447 C CA . THR A 1 335 ? -20.972 13.823 -3.616 1.00 90.88 335 THR A CA 1
ATOM 2448 C C . THR A 1 335 ? -21.203 14.431 -2.234 1.00 90.88 335 THR A C 1
ATOM 2450 O O . THR A 1 335 ? -21.152 13.722 -1.235 1.00 90.88 335 THR A O 1
ATOM 2453 N N . LEU A 1 336 ? -21.593 15.709 -2.172 1.00 94.12 336 LEU A N 1
ATOM 2454 C CA . LEU A 1 336 ? -21.852 16.401 -0.910 1.00 94.12 336 LEU A CA 1
ATOM 2455 C C . LEU A 1 336 ? -22.962 15.731 -0.081 1.00 94.12 336 LEU A C 1
ATOM 2457 O O . LEU A 1 336 ? -22.842 15.642 1.142 1.00 94.12 336 LEU A O 1
ATOM 2461 N N . ASP A 1 337 ? -24.048 15.272 -0.711 1.00 94.38 337 ASP A N 1
ATOM 2462 C CA . ASP A 1 337 ? -25.133 14.562 -0.015 1.00 94.38 337 ASP A CA 1
ATOM 2463 C C . ASP A 1 337 ? -24.663 13.208 0.540 1.00 94.38 337 ASP A C 1
ATOM 2465 O O . ASP A 1 337 ? -24.918 12.894 1.706 1.00 94.38 337 ASP A O 1
ATOM 2469 N N . ALA A 1 338 ? -23.930 12.429 -0.261 1.00 91.00 338 ALA A N 1
ATOM 2470 C CA . ALA A 1 338 ? -23.361 11.156 0.173 1.00 91.00 338 ALA A CA 1
ATOM 2471 C C . ALA A 1 338 ? -22.405 11.339 1.364 1.00 91.00 338 ALA A C 1
ATOM 2473 O O . ALA A 1 338 ? -22.517 10.635 2.376 1.00 91.00 338 ALA A O 1
ATOM 2474 N N . ASP A 1 339 ? -21.529 12.337 1.290 1.00 91.38 339 ASP A N 1
ATOM 2475 C CA . ASP A 1 339 ? -20.504 12.577 2.301 1.00 91.38 339 ASP A CA 1
ATOM 2476 C C . ASP A 1 339 ? -21.117 13.180 3.577 1.00 91.38 339 ASP A C 1
ATOM 2478 O O . ASP A 1 339 ? -20.774 12.780 4.693 1.00 91.38 339 ASP A O 1
ATOM 2482 N N . SER A 1 340 ? -22.160 14.006 3.454 1.00 92.62 340 SER A N 1
ATOM 2483 C CA . SER A 1 340 ? -22.956 14.478 4.600 1.00 92.62 340 SER A CA 1
ATOM 2484 C C . SER A 1 340 ? -23.664 13.334 5.344 1.00 92.62 340 SER A C 1
ATOM 2486 O O . SER A 1 340 ? -23.734 13.322 6.581 1.00 92.62 340 SER A O 1
ATOM 2488 N N . GLN A 1 341 ? -24.179 12.335 4.619 1.00 92.31 341 GLN A N 1
ATOM 2489 C CA . GLN A 1 341 ? -24.785 11.147 5.230 1.00 92.31 341 GLN A CA 1
ATOM 2490 C C . GLN A 1 341 ? -23.739 10.285 5.945 1.00 92.31 341 GLN A C 1
ATOM 2492 O O . GLN A 1 341 ? -24.009 9.770 7.037 1.00 92.31 341 GLN A O 1
ATOM 2497 N N . LYS A 1 342 ? -22.538 10.156 5.369 1.00 88.94 342 LYS A N 1
ATOM 2498 C CA . LYS A 1 342 ? -21.428 9.431 5.995 1.00 88.94 342 LYS A CA 1
ATOM 2499 C C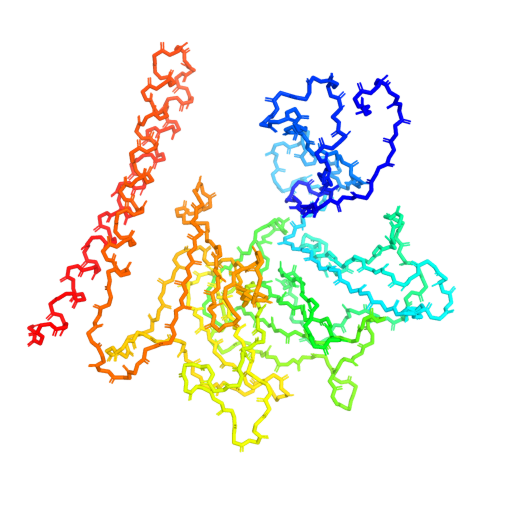 . LYS A 1 342 ? -20.935 10.133 7.262 1.00 88.94 342 LYS A C 1
ATOM 2501 O O . LYS A 1 342 ? -20.825 9.467 8.293 1.00 88.94 342 LYS A O 1
ATOM 2506 N N . LEU A 1 343 ? -20.771 11.458 7.241 1.00 90.38 343 LEU A N 1
ATOM 2507 C CA . LEU A 1 343 ? -20.467 12.259 8.434 1.00 90.38 343 LEU A CA 1
ATOM 2508 C C . LEU A 1 343 ? -21.504 12.031 9.543 1.00 90.38 343 LEU A C 1
ATOM 2510 O O . LEU A 1 343 ? -21.137 11.743 10.678 1.00 90.38 343 LEU A O 1
ATOM 2514 N N . SER A 1 344 ? -22.797 12.038 9.207 1.00 90.69 344 SER A N 1
ATOM 2515 C CA . SER A 1 344 ? -23.873 11.751 10.174 1.00 90.69 344 SER A CA 1
ATOM 2516 C C . SER A 1 344 ? -23.779 10.338 10.781 1.00 90.69 344 SER A C 1
ATOM 2518 O O . SER A 1 344 ? -24.297 10.066 11.867 1.00 90.69 344 SER A O 1
ATOM 2520 N N . GLY A 1 345 ? -23.181 9.384 10.063 1.00 88.06 345 GLY A N 1
ATOM 2521 C CA . GLY A 1 345 ? -22.838 8.062 10.588 1.00 88.06 345 GLY A CA 1
ATOM 2522 C C . GLY A 1 345 ? -21.682 8.123 11.585 1.00 88.06 345 GLY A C 1
ATOM 2523 O O . GLY A 1 345 ? -21.810 7.592 12.686 1.00 88.06 345 GLY A O 1
ATOM 2524 N N . VAL A 1 346 ? -20.603 8.818 11.221 1.00 86.31 346 VAL A N 1
ATOM 2525 C CA . VAL A 1 346 ? -19.408 9.005 12.060 1.00 86.31 346 VAL A CA 1
ATOM 2526 C C . VAL A 1 346 ? -19.744 9.733 13.364 1.00 86.31 346 VAL A C 1
ATOM 2528 O O . VAL A 1 346 ? -19.349 9.275 14.431 1.00 86.31 346 VAL A O 1
ATOM 2531 N N . GLU A 1 347 ? -20.539 10.803 13.316 1.00 88.25 347 GLU A N 1
ATOM 2532 C CA . GLU A 1 347 ? -20.973 11.532 14.517 1.00 88.25 347 GLU A CA 1
ATOM 2533 C C . GLU A 1 347 ? -21.804 10.657 15.464 1.00 88.25 347 GLU A C 1
ATOM 2535 O O . GLU A 1 347 ? -21.674 10.758 16.684 1.00 88.25 347 GLU A O 1
ATOM 2540 N N . ARG A 1 348 ? -22.653 9.775 14.918 1.00 88.19 348 ARG A N 1
ATOM 2541 C CA . ARG A 1 348 ? -23.435 8.830 15.727 1.00 88.19 348 ARG A CA 1
ATOM 2542 C C . ARG A 1 348 ? -22.563 7.759 16.365 1.00 88.19 348 ARG A C 1
ATOM 2544 O O . ARG A 1 348 ? -22.824 7.425 17.514 1.00 88.19 348 ARG A O 1
ATOM 2551 N N . ALA A 1 349 ? -21.578 7.233 15.638 1.00 84.50 349 ALA A N 1
ATOM 2552 C CA . ALA A 1 349 ? -20.626 6.266 16.178 1.00 84.50 349 ALA A CA 1
ATOM 2553 C C . ALA A 1 349 ? -19.821 6.892 17.324 1.00 84.50 349 ALA A C 1
ATOM 2555 O O . ALA A 1 349 ? -19.842 6.367 18.428 1.00 84.50 349 ALA A O 1
ATOM 2556 N N . PHE A 1 350 ? -19.268 8.088 17.108 1.00 86.12 350 PHE A N 1
ATOM 2557 C CA . PHE A 1 350 ? -18.550 8.830 18.145 1.00 86.12 350 PHE A CA 1
ATOM 2558 C C . PHE A 1 350 ? -19.418 9.113 19.380 1.00 86.12 350 PHE A C 1
ATOM 2560 O O . PHE A 1 350 ? -18.989 8.936 20.514 1.00 86.12 350 PHE A O 1
ATOM 2567 N N . ALA A 1 351 ? -20.677 9.517 19.183 1.00 84.94 351 ALA A N 1
ATOM 2568 C CA . ALA A 1 351 ? -21.590 9.729 20.302 1.00 84.94 351 ALA A CA 1
ATOM 2569 C C . ALA A 1 351 ? -21.906 8.434 21.072 1.00 84.94 351 ALA A C 1
ATOM 2571 O O . ALA A 1 351 ? -22.206 8.504 22.262 1.00 84.94 351 ALA A O 1
ATOM 2572 N N . GLN A 1 352 ? -21.888 7.275 20.406 1.00 84.50 352 GLN A N 1
ATOM 2573 C CA . GLN A 1 352 ? -22.078 5.970 21.040 1.00 84.50 352 GLN A CA 1
ATOM 2574 C C . GLN A 1 352 ? -20.838 5.539 21.827 1.00 84.50 352 GLN A C 1
ATOM 2576 O O . GLN A 1 352 ? -21.019 5.142 22.975 1.00 84.50 352 GLN A O 1
ATOM 2581 N N . ASP A 1 353 ? -19.633 5.697 21.270 1.00 80.12 353 ASP A N 1
ATOM 2582 C CA . ASP A 1 353 ? -18.354 5.503 21.986 1.00 80.12 353 ASP A CA 1
ATOM 2583 C C . ASP A 1 353 ? -18.316 6.335 23.254 1.00 80.12 353 ASP A C 1
ATOM 2585 O O . ASP A 1 353 ? -18.282 5.809 24.356 1.00 80.12 353 ASP A O 1
ATOM 2589 N N . THR A 1 354 ? -18.504 7.651 23.120 1.00 81.62 354 THR A N 1
ATOM 2590 C CA . THR A 1 354 ? -18.419 8.564 24.265 1.00 81.62 354 THR A CA 1
ATOM 2591 C C . THR A 1 354 ? -19.401 8.185 25.389 1.00 81.62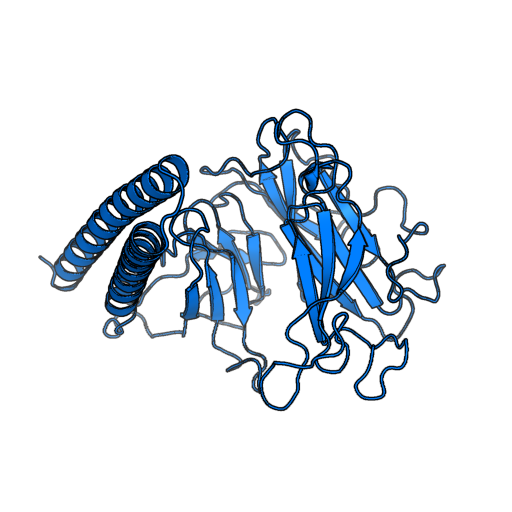 354 THR A C 1
ATOM 2593 O O . THR A 1 354 ? -19.177 8.490 26.564 1.00 81.62 354 THR A O 1
ATOM 2596 N N . LEU A 1 355 ? -20.534 7.554 25.054 1.00 82.38 355 LEU A N 1
ATOM 2597 C CA . LEU A 1 355 ? -21.464 7.012 26.047 1.00 82.38 355 LEU A CA 1
ATOM 2598 C C . LEU A 1 355 ? -20.960 5.697 26.659 1.00 82.38 355 LEU A C 1
ATOM 2600 O O . LEU A 1 355 ? -21.076 5.541 27.879 1.00 82.38 355 LEU A O 1
ATOM 2604 N N . ALA A 1 356 ? -20.396 4.799 25.851 1.00 78.75 356 ALA A N 1
ATOM 2605 C CA . ALA A 1 356 ? -19.771 3.558 26.298 1.00 78.75 356 ALA A CA 1
ATOM 2606 C C . ALA A 1 356 ? -18.606 3.829 27.267 1.00 78.75 356 ALA A C 1
ATOM 2608 O O . ALA A 1 356 ? -18.615 3.276 28.370 1.00 78.75 356 ALA A O 1
ATOM 2609 N N . ASP A 1 357 ? -17.717 4.774 26.949 1.00 75.06 357 ASP A N 1
ATOM 2610 C CA . ASP A 1 357 ? -16.583 5.189 27.796 1.00 75.06 357 ASP A CA 1
ATOM 2611 C C . ASP A 1 357 ? -17.058 5.768 29.131 1.00 75.06 357 ASP A C 1
ATOM 2613 O O . ASP A 1 357 ? -16.465 5.585 30.198 1.00 75.06 357 ASP A O 1
ATOM 2617 N N . ALA A 1 358 ? -18.193 6.473 29.098 1.00 77.75 358 ALA A N 1
ATOM 2618 C CA . ALA A 1 358 ? -18.838 7.004 30.291 1.00 77.75 358 ALA A CA 1
ATOM 2619 C C . ALA A 1 358 ? -19.560 5.923 31.122 1.00 77.75 358 ALA A C 1
ATOM 2621 O O . ALA A 1 358 ? -20.125 6.247 32.177 1.00 77.75 358 ALA A O 1
ATOM 2622 N N . GLY A 1 359 ? -19.573 4.668 30.660 1.00 73.19 359 GLY A N 1
ATOM 2623 C CA . GLY A 1 359 ? -20.269 3.537 31.268 1.00 73.19 359 GLY A CA 1
ATOM 2624 C C . GLY A 1 359 ? -21.793 3.685 31.260 1.00 73.19 359 GLY A C 1
ATOM 2625 O O . GLY A 1 359 ? -22.436 3.297 32.242 1.00 73.19 359 GLY A O 1
ATOM 2626 N N . ARG A 1 360 ? -22.363 4.319 30.225 1.00 53.12 360 ARG A N 1
ATOM 2627 C CA . ARG A 1 360 ? -23.784 4.705 30.148 1.00 53.12 360 ARG A CA 1
ATOM 2628 C C . ARG A 1 360 ? -24.613 3.918 29.149 1.00 53.12 360 ARG A C 1
ATOM 2630 O O . ARG A 1 360 ? -24.101 3.584 28.064 1.00 53.12 360 ARG A O 1
#